Protein AF-A0A7S1D821-F1 (afdb_monomer_lite)

Structure (mmCIF, N/CA/C/O backbone):
data_AF-A0A7S1D821-F1
#
_entry.id   AF-A0A7S1D821-F1
#
loop_
_atom_site.group_PDB
_atom_site.id
_atom_site.type_symbol
_atom_site.label_atom_id
_atom_site.label_alt_id
_atom_site.label_comp_id
_atom_site.label_asym_id
_atom_site.label_entity_id
_atom_site.label_seq_id
_atom_site.pdbx_PDB_ins_code
_atom_site.Cartn_x
_atom_site.Cartn_y
_atom_site.Cartn_z
_atom_site.occupancy
_atom_site.B_iso_or_equiv
_atom_site.auth_seq_id
_atom_site.auth_comp_id
_atom_site.auth_asym_id
_atom_site.auth_atom_id
_atom_site.pdbx_PDB_model_num
ATOM 1 N N . LEU A 1 1 ? -20.275 0.472 6.089 1.00 49.97 1 LEU A N 1
ATOM 2 C CA . LEU A 1 1 ? -20.665 0.908 7.450 1.00 49.97 1 LEU A CA 1
ATOM 3 C C . LEU A 1 1 ? -20.872 -0.234 8.434 1.00 49.97 1 LEU A C 1
ATOM 5 O O . LEU A 1 1 ? -20.473 -0.039 9.571 1.00 49.97 1 LEU A O 1
ATOM 9 N N . GLN A 1 2 ? -21.330 -1.422 8.008 1.00 45.19 2 GLN A N 1
ATOM 10 C CA . GLN A 1 2 ? -21.390 -2.627 8.856 1.00 45.19 2 GLN A CA 1
ATOM 11 C C . GLN A 1 2 ? -20.118 -2.842 9.694 1.00 45.19 2 GLN A C 1
ATOM 13 O O . GLN A 1 2 ? -20.200 -3.181 10.855 1.00 45.19 2 GLN A O 1
ATOM 18 N N . PHE A 1 3 ? -18.931 -2.570 9.142 1.00 47.53 3 PHE A N 1
ATOM 19 C CA . PHE A 1 3 ? -17.666 -2.615 9.883 1.00 47.53 3 PHE A CA 1
ATOM 20 C C . PHE A 1 3 ? -17.577 -1.606 11.040 1.00 47.53 3 PHE A C 1
ATOM 22 O O . PHE A 1 3 ? -17.231 -1.986 12.148 1.00 47.53 3 PHE A O 1
ATOM 29 N N . ILE A 1 4 ? -17.897 -0.328 10.802 1.00 49.56 4 ILE A N 1
ATOM 30 C CA . ILE A 1 4 ? -17.858 0.720 11.838 1.00 49.56 4 ILE A CA 1
ATOM 31 C C . ILE A 1 4 ? -18.947 0.455 12.880 1.00 49.56 4 ILE A C 1
ATOM 33 O O . ILE A 1 4 ? -18.679 0.570 14.069 1.00 49.56 4 ILE A O 1
ATOM 37 N N . GLN A 1 5 ? -20.130 0.043 12.426 1.00 48.12 5 GLN A N 1
ATOM 38 C CA . GLN A 1 5 ? -21.267 -0.295 13.269 1.00 48.12 5 GLN A CA 1
ATOM 39 C C . GLN A 1 5 ? -20.978 -1.531 14.137 1.00 48.12 5 GLN A C 1
ATOM 41 O O . GLN A 1 5 ? -21.104 -1.462 15.352 1.00 48.12 5 GLN A O 1
ATOM 46 N N . ASN A 1 6 ? -20.429 -2.602 13.560 1.00 48.56 6 ASN A N 1
ATOM 47 C CA . ASN A 1 6 ? -19.967 -3.788 14.289 1.00 48.56 6 ASN A CA 1
ATOM 48 C C . ASN A 1 6 ? -18.836 -3.458 15.277 1.00 48.56 6 ASN A C 1
ATOM 50 O O . ASN A 1 6 ? -18.781 -4.042 16.355 1.00 48.56 6 ASN A O 1
ATOM 54 N N . VAL A 1 7 ? -17.941 -2.521 14.938 1.00 47.41 7 VAL A N 1
ATOM 55 C CA . VAL A 1 7 ? -16.890 -2.037 15.849 1.00 47.41 7 VAL A CA 1
ATOM 56 C C . VAL A 1 7 ? -17.486 -1.204 16.989 1.00 47.41 7 VAL A C 1
ATOM 58 O O . VAL A 1 7 ? -17.059 -1.374 18.129 1.00 47.41 7 VAL A O 1
ATOM 61 N N . SER A 1 8 ? -18.484 -0.351 16.729 1.00 47.00 8 SER A N 1
ATOM 62 C CA . SER A 1 8 ? -19.195 0.389 17.782 1.00 47.00 8 SER A CA 1
ATOM 63 C C . SER A 1 8 ? -20.093 -0.502 18.644 1.00 47.00 8 SER A C 1
ATOM 65 O O . SER A 1 8 ? -20.279 -0.208 19.820 1.00 47.00 8 SER A O 1
ATOM 67 N N . GLU A 1 9 ? -20.604 -1.602 18.086 1.00 52.72 9 GLU A N 1
ATOM 68 C CA . GLU A 1 9 ? -21.479 -2.577 18.751 1.00 52.72 9 GLU A CA 1
ATOM 69 C C . GLU A 1 9 ? -20.700 -3.755 19.380 1.00 52.72 9 GLU A C 1
ATOM 71 O O . GLU A 1 9 ? -21.283 -4.599 20.054 1.00 52.72 9 GLU A O 1
ATOM 76 N N . GLY A 1 10 ? -19.372 -3.822 19.206 1.00 42.09 10 GLY A N 1
ATOM 77 C CA . GLY A 1 10 ? -18.508 -4.834 19.833 1.00 42.09 10 GLY A CA 1
ATOM 78 C C . GLY A 1 10 ? -18.571 -6.244 19.221 1.00 42.09 10 GLY A C 1
ATOM 79 O O . GLY A 1 10 ? -18.148 -7.211 19.860 1.00 42.09 10 GLY A O 1
ATOM 80 N N . VAL A 1 11 ? -19.065 -6.392 17.991 1.00 48.38 11 VAL A N 1
ATOM 81 C CA . VAL A 1 11 ? -19.243 -7.686 17.311 1.00 48.38 11 VAL A CA 1
ATOM 82 C C . VAL A 1 11 ? -17.889 -8.248 16.836 1.00 48.38 11 VAL A C 1
ATOM 84 O O . VAL A 1 11 ? -17.207 -7.642 16.013 1.00 48.38 11 VAL A O 1
ATOM 87 N N . ARG A 1 12 ? -17.494 -9.439 17.323 1.00 39.25 12 ARG A N 1
ATOM 88 C CA . ARG A 1 12 ? -16.186 -10.095 17.053 1.00 39.25 12 ARG A CA 1
ATOM 89 C C . ARG A 1 12 ? -16.189 -11.154 15.924 1.00 39.25 12 ARG A C 1
ATOM 91 O O . ARG A 1 12 ? -15.389 -12.085 15.960 1.00 39.25 12 ARG A O 1
ATOM 98 N N . GLY A 1 13 ? -17.086 -11.060 14.941 1.00 39.44 13 GLY A N 1
ATOM 99 C CA . GLY A 1 13 ? -17.140 -11.984 13.789 1.00 39.44 13 GLY A CA 1
ATOM 100 C C . GLY A 1 13 ? -16.316 -11.513 12.581 1.00 39.44 13 GLY A C 1
ATOM 101 O O . GLY A 1 13 ? -15.998 -10.331 12.487 1.00 39.44 13 GLY A O 1
ATOM 102 N N . ASN A 1 14 ? -15.996 -12.412 11.634 1.00 37.44 14 ASN A N 1
ATOM 103 C CA . ASN A 1 14 ? -15.366 -12.061 10.347 1.00 37.44 14 ASN A CA 1
ATOM 104 C C . ASN A 1 14 ? -16.218 -11.008 9.616 1.00 37.44 14 ASN A C 1
ATOM 106 O O . ASN A 1 14 ? -17.283 -11.310 9.079 1.00 37.44 14 ASN A O 1
ATOM 110 N N . MET A 1 15 ? -15.766 -9.755 9.637 1.00 44.84 15 MET A N 1
ATOM 111 C CA . MET A 1 15 ? -16.539 -8.622 9.139 1.00 44.84 15 MET A CA 1
ATOM 112 C C . MET A 1 15 ? -16.509 -8.596 7.609 1.00 44.84 15 MET A C 1
ATOM 114 O O . MET A 1 15 ? -15.479 -8.326 6.997 1.00 44.84 15 MET A O 1
ATOM 118 N N . CYS A 1 16 ? -17.653 -8.856 6.977 1.00 40.38 16 CYS A N 1
ATOM 119 C CA . CYS A 1 16 ? -17.824 -8.691 5.537 1.00 40.38 16 CYS A CA 1
ATOM 120 C C . CYS A 1 16 ? -18.016 -7.191 5.243 1.00 40.38 16 CYS A C 1
ATOM 122 O O . CYS A 1 16 ? -19.091 -6.641 5.455 1.00 40.38 16 CYS A O 1
ATOM 124 N N . VAL A 1 17 ? -16.946 -6.484 4.859 1.00 47.12 17 VAL A N 1
ATOM 125 C CA . VAL A 1 17 ? -16.949 -5.003 4.784 1.00 47.12 17 VAL A CA 1
ATOM 126 C C . VAL A 1 17 ? -17.385 -4.456 3.416 1.00 47.12 17 VAL A C 1
ATOM 128 O O . VAL A 1 17 ? -17.614 -3.259 3.285 1.00 47.12 17 VAL A O 1
ATOM 131 N N . LEU A 1 18 ? -17.501 -5.285 2.375 1.00 47.59 18 LEU A N 1
ATOM 132 C CA . LEU A 1 18 ? -17.520 -4.795 0.989 1.00 47.59 18 LEU A CA 1
ATOM 133 C C . LEU A 1 18 ? -18.575 -5.508 0.130 1.00 47.59 18 LEU A C 1
ATOM 135 O O . LEU A 1 18 ? -18.217 -6.303 -0.736 1.00 47.59 18 LEU A O 1
ATOM 139 N N . THR A 1 19 ? -19.861 -5.227 0.354 1.00 47.66 19 THR A N 1
ATOM 140 C CA . THR A 1 19 ? -20.962 -5.731 -0.497 1.00 47.66 19 THR A CA 1
ATOM 141 C C . THR A 1 19 ? -21.218 -4.887 -1.750 1.00 47.66 19 THR A C 1
ATOM 143 O O . THR A 1 19 ? -21.968 -5.312 -2.617 1.00 47.66 19 THR A O 1
ATOM 146 N N . GLY A 1 20 ? -20.542 -3.746 -1.925 1.00 40.31 20 GLY A N 1
ATOM 147 C CA . GLY A 1 20 ? -20.546 -3.000 -3.192 1.00 40.31 20 GLY A CA 1
ATOM 148 C C . GLY A 1 20 ? -21.783 -2.134 -3.454 1.00 40.31 20 GLY A C 1
ATOM 149 O O . GLY A 1 20 ? -21.785 -1.404 -4.441 1.00 40.31 20 GLY A O 1
ATOM 150 N N . GLU A 1 21 ? -22.783 -2.145 -2.574 1.00 48.28 21 GLU A N 1
ATOM 151 C CA . GLU A 1 21 ? -23.841 -1.133 -2.583 1.00 48.28 21 GLU A CA 1
ATOM 152 C C . GLU A 1 21 ? -23.291 0.184 -2.024 1.00 48.28 21 GLU A C 1
ATOM 154 O O . GLU A 1 21 ? -22.455 0.191 -1.114 1.00 48.28 21 GLU A O 1
ATOM 159 N N . ILE A 1 22 ? -23.685 1.285 -2.667 1.00 50.28 22 ILE A N 1
ATOM 160 C CA . ILE A 1 22 ? -23.179 2.651 -2.495 1.00 50.28 22 ILE A CA 1
ATOM 161 C C . ILE A 1 22 ? -22.881 2.931 -1.021 1.00 50.28 22 ILE A C 1
ATOM 163 O O . ILE A 1 22 ? -23.758 2.848 -0.166 1.00 50.28 22 ILE A O 1
ATOM 167 N N . MET A 1 23 ? -21.624 3.261 -0.709 1.00 53.06 23 MET A N 1
ATOM 168 C CA . MET A 1 23 ? -21.292 3.694 0.639 1.00 53.06 23 MET A CA 1
ATOM 169 C C . MET A 1 23 ? -22.059 4.988 0.922 1.00 53.06 23 MET A C 1
ATOM 171 O O . MET A 1 23 ? -21.705 6.030 0.378 1.00 53.06 23 MET A O 1
ATOM 175 N N . GLU A 1 24 ? -23.029 4.950 1.838 1.00 64.81 24 GLU A N 1
ATOM 176 C CA . GLU A 1 24 ? -23.691 6.120 2.454 1.00 64.81 24 GLU A CA 1
ATOM 177 C C . GLU A 1 24 ? -22.721 6.976 3.298 1.00 64.81 24 GLU A C 1
ATOM 179 O O . GLU A 1 24 ? -23.087 7.650 4.261 1.00 64.81 24 GLU A O 1
ATOM 184 N N . PHE A 1 25 ? -21.435 6.942 2.954 1.00 70.31 25 PHE A N 1
ATOM 185 C CA . PHE A 1 25 ? -20.358 7.645 3.617 1.00 70.31 25 PHE A CA 1
ATOM 186 C C . PHE A 1 25 ? -20.644 9.145 3.689 1.00 70.31 25 PHE A C 1
ATOM 188 O O . PHE A 1 25 ? -20.446 9.750 4.737 1.00 70.31 25 PHE A O 1
ATOM 195 N N . ASP A 1 26 ? -21.179 9.737 2.621 1.00 72.94 26 ASP A N 1
ATOM 196 C CA . ASP A 1 26 ? -21.490 11.168 2.576 1.00 72.94 26 ASP A CA 1
ATOM 197 C C . ASP A 1 26 ? -22.642 11.559 3.512 1.00 72.94 26 ASP A C 1
ATOM 199 O O . ASP A 1 26 ? -22.628 12.651 4.082 1.00 72.94 26 ASP A O 1
ATOM 203 N N . VAL A 1 27 ? -23.625 10.675 3.709 1.00 73.00 27 VAL A N 1
ATOM 204 C CA . VAL A 1 27 ? -24.755 10.919 4.620 1.00 73.00 27 VAL A CA 1
ATOM 205 C C . VAL A 1 27 ? -24.259 10.879 6.063 1.00 73.00 27 VAL A C 1
ATOM 207 O O . VAL A 1 27 ? -24.387 11.861 6.794 1.00 73.00 27 VAL A O 1
ATOM 210 N N . HIS A 1 28 ? -23.564 9.808 6.446 1.00 70.69 28 HIS A N 1
ATOM 211 C CA . HIS A 1 28 ? -23.079 9.656 7.817 1.00 70.69 28 HIS A CA 1
ATOM 212 C C . HIS A 1 28 ? -21.938 10.605 8.180 1.00 70.69 28 HIS A C 1
ATOM 214 O O . HIS A 1 28 ? -21.847 11.052 9.321 1.00 70.69 28 HIS A O 1
ATOM 220 N N . THR A 1 29 ? -21.070 10.979 7.236 1.00 78.25 29 THR A N 1
ATOM 221 C CA . THR A 1 29 ? -20.051 12.002 7.519 1.00 78.25 29 THR A CA 1
ATOM 222 C C . THR A 1 29 ? -20.681 13.360 7.802 1.00 78.25 29 THR A C 1
ATOM 224 O O . THR A 1 29 ? -20.178 14.063 8.681 1.00 78.25 29 THR A O 1
ATOM 227 N N . ARG A 1 30 ? -21.799 13.725 7.152 1.00 80.19 30 ARG A N 1
ATOM 228 C CA . ARG A 1 30 ? -22.562 14.939 7.497 1.00 80.19 30 ARG A CA 1
ATOM 229 C C . ARG A 1 30 ? -23.158 14.839 8.897 1.00 80.19 30 ARG A C 1
ATOM 231 O O . ARG A 1 30 ? -22.961 15.761 9.683 1.00 80.19 30 ARG A O 1
ATOM 238 N N . GLU A 1 31 ? -23.794 13.722 9.237 1.00 78.75 31 GLU A N 1
ATOM 239 C CA . GLU A 1 31 ? -24.364 13.487 10.574 1.00 78.75 31 GLU A CA 1
ATOM 240 C C . GLU A 1 31 ? -23.293 13.515 11.681 1.00 78.75 31 GLU A C 1
ATOM 242 O O . GLU A 1 31 ? -23.465 14.154 12.722 1.00 78.75 31 GLU A O 1
ATOM 247 N N . TRP A 1 32 ? -22.137 12.879 11.466 1.00 81.44 32 TRP A N 1
ATOM 248 C CA . TRP A 1 32 ? -21.016 12.898 12.416 1.00 81.44 32 TRP A CA 1
ATOM 249 C C . TRP A 1 32 ? -20.347 14.266 12.524 1.00 81.44 32 TRP A C 1
ATOM 251 O O . TRP A 1 32 ? -19.874 14.643 13.598 1.00 81.44 32 TRP A O 1
ATOM 261 N N . THR A 1 33 ? -20.336 15.028 11.430 1.00 82.62 33 THR A N 1
ATOM 262 C CA . THR A 1 33 ? -19.885 16.423 11.439 1.00 82.62 33 THR A CA 1
ATOM 263 C C . THR A 1 33 ? -20.842 17.287 12.261 1.00 82.62 33 THR A C 1
ATOM 265 O O . THR A 1 33 ? -20.387 18.045 13.115 1.00 82.62 33 THR A O 1
ATOM 268 N N . GLN A 1 34 ? -22.156 17.127 12.074 1.00 86.38 34 GLN A N 1
ATOM 269 C CA . GLN A 1 34 ? -23.190 17.849 12.825 1.00 86.38 34 GLN A CA 1
ATOM 270 C C . GLN A 1 34 ? -23.183 17.494 14.317 1.00 86.38 34 GLN A C 1
ATOM 272 O O . GLN A 1 34 ? -23.282 18.380 15.161 1.00 86.38 34 GLN A O 1
ATOM 277 N N . SER A 1 35 ? -22.987 16.218 14.657 1.00 83.12 35 SER A N 1
ATOM 278 C CA . SER A 1 35 ? -22.876 15.749 16.048 1.00 83.12 35 SER A CA 1
ATOM 279 C C . SER A 1 35 ? -21.506 16.016 16.687 1.00 83.12 35 SER A C 1
ATOM 281 O O . SER A 1 35 ? -21.283 15.649 17.841 1.00 83.12 35 SER A O 1
ATOM 283 N N . ASN A 1 36 ? -20.574 16.653 15.963 1.00 84.56 36 ASN A N 1
ATOM 284 C CA . ASN A 1 36 ? -19.212 16.956 16.415 1.00 84.56 36 ASN A CA 1
ATOM 285 C C . ASN A 1 36 ? -18.461 15.711 16.943 1.00 84.56 36 ASN A C 1
ATOM 287 O O . ASN A 1 36 ? -17.553 15.818 17.774 1.00 84.56 36 ASN A O 1
ATOM 291 N N . ASN A 1 37 ? -18.800 14.514 16.442 1.00 82.50 37 ASN A N 1
ATOM 292 C CA . ASN A 1 37 ? -18.134 13.269 16.812 1.00 82.50 37 ASN A CA 1
ATOM 293 C C . ASN A 1 37 ? -16.848 13.090 15.997 1.00 82.50 37 ASN A C 1
ATOM 295 O O . ASN A 1 37 ? -16.728 12.261 15.089 1.00 82.50 37 ASN A O 1
ATOM 299 N N . ARG A 1 38 ? -15.844 13.894 16.352 1.00 82.12 38 ARG A N 1
ATOM 300 C CA . ARG A 1 38 ? -14.523 13.896 15.708 1.00 82.12 38 ARG A CA 1
ATOM 301 C C . ARG A 1 38 ? -13.862 12.519 15.771 1.00 82.12 38 ARG A C 1
ATOM 303 O O . ARG A 1 38 ? -13.132 12.176 14.848 1.00 82.12 38 ARG A O 1
ATOM 310 N N . GLY A 1 39 ? -14.175 11.757 16.830 1.00 80.69 39 GLY A N 1
ATOM 311 C CA . GLY A 1 39 ? -13.979 10.315 17.085 1.00 80.69 39 GLY A CA 1
ATOM 312 C C . GLY A 1 39 ? -14.198 9.384 15.902 1.00 80.69 39 GLY A C 1
ATOM 313 O O . GLY A 1 39 ? -13.391 8.535 15.537 1.00 80.69 39 GLY A O 1
ATOM 314 N N . VAL A 1 40 ? -15.367 9.536 15.320 1.00 82.06 40 VAL A N 1
ATOM 315 C CA . VAL A 1 40 ? -15.830 8.633 14.280 1.00 82.06 40 VAL A CA 1
ATOM 316 C C . VAL A 1 40 ? -15.444 9.191 12.919 1.00 82.06 40 VAL A C 1
ATOM 318 O O . VAL A 1 40 ? -15.015 8.445 12.043 1.00 82.06 40 VAL A O 1
ATOM 321 N N . LEU A 1 41 ? -15.477 10.517 12.769 1.00 83.69 41 LEU A N 1
ATOM 322 C CA . LEU A 1 41 ? -15.172 11.185 11.510 1.00 83.69 41 LEU A CA 1
ATOM 323 C C . LEU A 1 41 ? -13.735 10.933 11.026 1.00 83.69 41 LEU A C 1
ATOM 325 O O . LEU A 1 41 ? -13.515 10.636 9.854 1.00 83.69 41 LEU A O 1
ATOM 329 N N . ALA A 1 42 ? -12.737 11.015 11.908 1.00 85.75 42 ALA A N 1
ATOM 330 C CA . ALA A 1 42 ? -11.355 10.788 11.489 1.00 85.75 42 ALA A CA 1
ATOM 331 C C . ALA A 1 42 ? -11.075 9.303 11.197 1.00 85.75 42 ALA A C 1
ATOM 333 O O . ALA A 1 42 ? -10.357 8.999 10.245 1.00 85.75 42 ALA A O 1
ATOM 334 N N . TYR A 1 43 ? -11.699 8.376 11.932 1.00 83.69 43 TYR A N 1
ATOM 335 C CA . TYR A 1 43 ? -11.675 6.954 11.579 1.00 83.69 43 TYR A CA 1
ATOM 336 C C . TYR A 1 43 ? -12.312 6.687 10.212 1.00 83.69 43 TYR A C 1
ATOM 338 O O . TYR A 1 43 ? -11.733 5.981 9.386 1.00 83.69 43 TYR A O 1
ATOM 346 N N . ALA A 1 44 ? -13.459 7.313 9.946 1.00 85.50 44 ALA A N 1
ATOM 347 C CA . ALA A 1 44 ? -14.150 7.237 8.669 1.00 85.50 44 ALA A CA 1
ATOM 348 C C . ALA A 1 44 ? -13.247 7.713 7.520 1.00 85.50 44 ALA A C 1
ATOM 350 O O . ALA A 1 44 ? -13.118 7.005 6.524 1.00 85.50 44 ALA A O 1
ATOM 351 N N . TYR A 1 45 ? -12.536 8.836 7.677 1.00 88.94 45 TYR A N 1
ATOM 352 C CA . TYR A 1 45 ? -11.574 9.299 6.670 1.00 88.94 45 TYR A CA 1
ATOM 353 C C . TYR A 1 45 ? -10.379 8.358 6.482 1.00 88.94 45 TYR A C 1
ATOM 355 O O . TYR 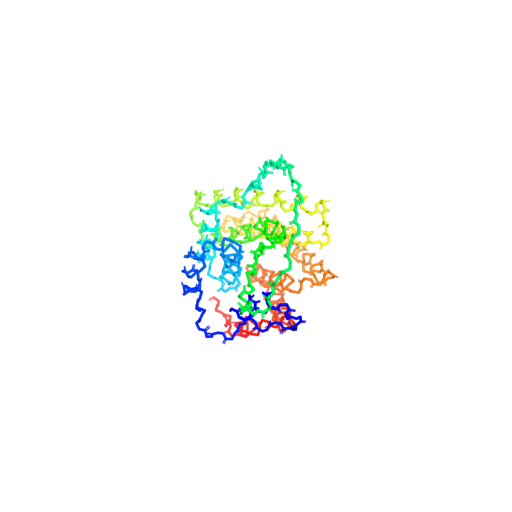A 1 45 ? -9.941 8.169 5.349 1.00 88.94 45 TYR A O 1
ATOM 363 N N . VAL A 1 46 ? -9.858 7.732 7.545 1.00 87.69 46 VAL A N 1
ATOM 364 C CA . VAL A 1 46 ? -8.792 6.719 7.409 1.00 87.69 46 VAL A CA 1
ATOM 365 C C . VAL A 1 46 ? -9.285 5.515 6.611 1.00 87.69 46 VAL A C 1
ATOM 367 O O . VAL A 1 46 ? -8.583 5.046 5.716 1.00 87.69 46 VAL A O 1
ATOM 370 N N . LEU A 1 47 ? -10.493 5.029 6.903 1.00 86.19 47 LEU A N 1
ATOM 371 C CA . LEU A 1 47 ? -11.093 3.923 6.164 1.00 86.19 47 LEU A CA 1
ATOM 372 C C . LEU A 1 47 ? -11.377 4.301 4.713 1.00 86.19 47 LEU A C 1
ATOM 374 O O . LEU A 1 47 ? -11.055 3.520 3.823 1.00 86.19 47 LEU A O 1
ATOM 378 N N . ALA A 1 48 ? -11.908 5.498 4.459 1.00 88.06 48 ALA A N 1
ATOM 379 C CA . ALA A 1 48 ? -12.113 6.004 3.107 1.00 88.06 48 ALA A CA 1
ATOM 380 C C . ALA A 1 48 ? -10.790 6.078 2.336 1.00 88.06 48 ALA A C 1
ATOM 382 O O . ALA A 1 48 ? -10.721 5.595 1.210 1.00 88.06 48 ALA A O 1
ATOM 383 N N . ALA A 1 49 ? -9.722 6.586 2.959 1.00 87.88 49 ALA A N 1
ATOM 384 C CA . ALA A 1 49 ? -8.400 6.639 2.345 1.00 87.88 49 ALA A CA 1
ATOM 385 C C . ALA A 1 49 ? -7.841 5.241 2.039 1.00 87.88 49 ALA A C 1
ATOM 387 O O . ALA A 1 49 ? -7.334 5.003 0.943 1.00 87.88 49 ALA A O 1
ATOM 388 N N . LEU A 1 50 ? -7.961 4.300 2.981 1.00 88.38 50 LEU A N 1
ATOM 389 C CA . LEU A 1 50 ? -7.511 2.921 2.800 1.00 88.38 50 LEU A CA 1
ATOM 390 C C . LEU A 1 50 ? -8.299 2.209 1.694 1.00 88.38 50 LEU A C 1
ATOM 392 O O . LEU A 1 50 ? -7.704 1.539 0.853 1.00 88.38 50 LEU A O 1
ATOM 396 N N . LEU A 1 51 ? -9.623 2.365 1.674 1.00 85.69 51 LEU A N 1
ATOM 397 C CA . LEU A 1 51 ? -10.484 1.777 0.653 1.00 85.69 51 LEU A CA 1
ATOM 398 C C . LEU A 1 51 ? -10.202 2.386 -0.717 1.00 85.69 51 LEU A C 1
ATOM 400 O O . LEU A 1 51 ? -9.973 1.644 -1.666 1.00 85.69 51 LEU A O 1
ATOM 404 N N . ALA A 1 52 ? -10.138 3.710 -0.825 1.00 86.50 52 ALA A N 1
ATOM 405 C CA . ALA A 1 52 ? -9.795 4.386 -2.069 1.00 86.50 52 ALA A CA 1
ATOM 406 C C . ALA A 1 52 ? -8.429 3.914 -2.598 1.00 86.50 52 ALA A C 1
ATOM 408 O O . ALA A 1 52 ? -8.328 3.494 -3.751 1.00 86.50 52 ALA A O 1
ATOM 409 N N . TYR A 1 53 ? -7.417 3.825 -1.725 1.00 88.50 53 TYR A N 1
ATOM 410 C CA . TYR A 1 53 ? -6.114 3.251 -2.067 1.00 88.50 53 TYR A CA 1
ATOM 411 C C . TYR A 1 53 ? -6.235 1.806 -2.573 1.00 88.50 53 TYR A C 1
ATOM 413 O O . TYR A 1 53 ? -5.755 1.485 -3.658 1.00 88.50 53 TYR A O 1
ATOM 421 N N . MET A 1 54 ? -6.937 0.936 -1.840 1.00 84.00 54 MET A N 1
ATOM 422 C CA . MET A 1 54 ? -7.159 -0.453 -2.249 1.00 84.00 54 MET A CA 1
ATOM 423 C C . MET A 1 54 ? -7.911 -0.572 -3.578 1.00 84.00 54 MET A C 1
ATOM 425 O O . MET A 1 54 ? -7.746 -1.564 -4.285 1.00 84.00 54 MET A O 1
ATOM 429 N N . TYR A 1 55 ? -8.750 0.394 -3.940 1.00 86.00 55 TYR A N 1
ATOM 430 C CA . TYR A 1 55 ? -9.479 0.402 -5.206 1.00 86.00 55 TYR A CA 1
ATOM 431 C C . TYR A 1 55 ? -8.774 1.211 -6.307 1.00 86.00 55 TYR A C 1
ATOM 433 O O . TYR A 1 55 ? -9.342 1.377 -7.392 1.00 86.00 55 TYR A O 1
ATOM 441 N N . ASN A 1 56 ? -7.507 1.575 -6.096 1.00 86.88 56 ASN A N 1
ATOM 442 C CA . ASN A 1 56 ? -6.666 2.338 -7.018 1.00 86.88 56 ASN A CA 1
ATOM 443 C C . ASN A 1 56 ? -7.212 3.741 -7.346 1.00 86.88 56 ASN A C 1
ATOM 445 O O . ASN A 1 56 ? -6.909 4.282 -8.407 1.00 86.88 56 ASN A O 1
ATOM 449 N N . ASP A 1 57 ? -8.021 4.323 -6.457 1.00 88.44 57 ASP A N 1
ATOM 450 C CA . ASP A 1 57 ? -8.452 5.721 -6.523 1.00 88.44 57 ASP A CA 1
ATOM 451 C C . ASP A 1 57 ? -7.570 6.567 -5.594 1.00 88.44 57 ASP A C 1
ATOM 453 O O . ASP A 1 57 ? -7.904 6.888 -4.451 1.00 88.44 57 ASP A O 1
ATOM 457 N N . TYR A 1 58 ? -6.360 6.861 -6.065 1.00 89.06 58 TYR A N 1
ATOM 458 C CA . TYR A 1 58 ? -5.343 7.518 -5.243 1.00 89.06 58 TYR A CA 1
ATOM 459 C C . TYR A 1 58 ? -5.635 8.996 -4.992 1.00 89.06 58 TYR A C 1
ATOM 461 O O . TYR A 1 58 ? -5.172 9.537 -3.987 1.00 89.06 58 TYR A O 1
ATOM 469 N N . GLN A 1 59 ? -6.411 9.638 -5.868 1.00 84.75 59 GLN A N 1
ATOM 470 C CA . GLN A 1 59 ? -6.827 11.023 -5.678 1.00 84.75 59 GLN A CA 1
ATOM 471 C C . GLN A 1 59 ? -7.847 11.109 -4.542 1.00 84.75 59 GLN A C 1
ATOM 473 O O . GLN A 1 59 ? -7.623 11.855 -3.589 1.00 84.75 59 GLN A O 1
ATOM 478 N N . LEU A 1 60 ? -8.879 10.256 -4.561 1.00 86.44 60 LEU A N 1
ATOM 479 C CA . LEU A 1 60 ? -9.834 10.161 -3.458 1.00 86.44 60 LEU A CA 1
ATOM 480 C C . LEU A 1 60 ? -9.141 9.782 -2.141 1.00 86.44 60 LEU A C 1
ATOM 482 O O . LEU A 1 60 ? -9.452 10.341 -1.087 1.00 86.44 60 LEU A O 1
ATOM 486 N N . ALA A 1 61 ? -8.153 8.882 -2.194 1.00 87.81 61 ALA A N 1
ATOM 487 C CA . ALA A 1 61 ? -7.370 8.509 -1.019 1.00 87.81 61 ALA A CA 1
ATOM 488 C C . ALA A 1 61 ? -6.597 9.702 -0.431 1.00 87.81 61 ALA A C 1
ATOM 490 O O . ALA A 1 61 ? -6.593 9.921 0.785 1.00 87.81 61 ALA A O 1
ATOM 491 N N . GLN A 1 62 ? -5.966 10.498 -1.296 1.00 88.94 62 GLN A N 1
ATOM 492 C CA . GLN A 1 62 ? -5.242 11.704 -0.908 1.00 88.94 62 GLN A CA 1
ATOM 493 C C . GLN A 1 62 ? -6.182 12.781 -0.357 1.00 88.94 62 GLN A C 1
ATOM 495 O O . GLN A 1 62 ? -5.844 13.439 0.630 1.00 88.94 62 GLN A O 1
ATOM 500 N N . ASP A 1 63 ? -7.360 12.947 -0.951 1.00 89.62 63 ASP A N 1
ATOM 501 C CA . ASP A 1 63 ? -8.356 13.918 -0.510 1.00 89.62 63 ASP A CA 1
ATOM 502 C C . ASP A 1 63 ? -8.924 13.553 0.863 1.00 89.62 63 ASP A C 1
ATOM 504 O O . ASP A 1 63 ? -8.972 14.413 1.746 1.00 89.62 63 ASP A O 1
ATOM 508 N N . ALA A 1 64 ? -9.219 12.274 1.110 1.00 88.75 64 ALA A N 1
ATOM 509 C CA . ALA A 1 64 ? -9.606 11.786 2.433 1.00 88.75 64 ALA A CA 1
ATOM 510 C C . ALA A 1 64 ? -8.518 12.059 3.494 1.00 88.75 64 ALA A C 1
ATOM 512 O O . ALA A 1 64 ? -8.817 12.553 4.586 1.00 88.75 64 ALA A O 1
ATOM 513 N N . LEU A 1 65 ? -7.236 11.840 3.168 1.00 89.69 65 LEU A N 1
ATOM 514 C CA . LEU A 1 65 ? -6.122 12.197 4.058 1.00 89.69 65 LEU A CA 1
ATOM 515 C C . LEU A 1 65 ? -5.987 13.710 4.280 1.00 89.69 65 LEU A C 1
ATOM 517 O O . LEU A 1 65 ? -5.628 14.152 5.374 1.00 89.69 65 LEU A O 1
ATOM 521 N N . ASN A 1 66 ? -6.267 14.525 3.265 1.00 91.69 66 ASN A N 1
ATOM 522 C CA . ASN A 1 66 ? -6.247 15.978 3.397 1.00 91.69 66 ASN A CA 1
ATOM 523 C C . ASN A 1 66 ? -7.381 16.465 4.313 1.00 91.69 66 ASN A C 1
ATOM 525 O O . ASN A 1 66 ? -7.146 17.338 5.150 1.00 91.69 66 ASN A O 1
ATOM 529 N N . GLN A 1 67 ? -8.581 15.879 4.215 1.00 90.25 67 GLN A N 1
ATOM 530 C CA . GLN A 1 67 ? -9.699 16.181 5.120 1.00 90.25 67 GLN A CA 1
ATOM 531 C C . GLN A 1 67 ? -9.384 15.803 6.568 1.00 90.25 67 GLN A C 1
ATOM 533 O O . GLN A 1 67 ? -9.674 16.564 7.494 1.00 90.25 67 GLN A O 1
ATOM 538 N N . LEU A 1 68 ? -8.706 14.674 6.769 1.00 89.25 68 LEU A N 1
ATOM 539 C CA . LEU A 1 68 ? -8.219 14.268 8.081 1.00 89.25 68 LEU A CA 1
ATOM 540 C C . LEU A 1 68 ? -7.253 15.304 8.690 1.00 89.25 68 LEU A C 1
ATOM 542 O O . LEU A 1 68 ? -7.369 15.645 9.866 1.00 89.25 68 LEU A O 1
ATOM 546 N N . LYS A 1 69 ? -6.328 15.854 7.891 1.00 88.44 69 LYS A N 1
ATOM 547 C CA . LYS A 1 69 ? -5.355 16.874 8.337 1.00 88.44 69 LYS A CA 1
ATOM 548 C C . LYS A 1 69 ? -5.981 18.232 8.634 1.00 88.44 69 LYS A C 1
ATOM 550 O O . LYS A 1 69 ? -5.522 18.914 9.547 1.00 88.44 69 LYS A O 1
ATOM 555 N N . LYS A 1 70 ? -7.013 18.623 7.878 1.00 88.69 70 LYS A N 1
ATOM 556 C CA . LYS A 1 70 ? -7.761 19.878 8.083 1.00 88.69 70 LYS A CA 1
ATOM 557 C C . LYS A 1 70 ? -8.510 19.918 9.414 1.00 88.69 70 LYS A C 1
ATOM 559 O O . LYS A 1 70 ? -8.861 21.001 9.868 1.00 88.69 70 LYS A O 1
ATOM 564 N N . ASN A 1 71 ? -8.690 18.770 10.065 1.00 80.75 71 ASN A N 1
ATOM 565 C CA . ASN A 1 71 ? -9.335 18.649 11.368 1.00 80.75 71 ASN A CA 1
ATOM 566 C C . ASN A 1 71 ? -8.316 18.277 12.472 1.00 80.75 71 ASN A C 1
ATOM 568 O O . ASN A 1 71 ? -8.452 17.232 13.112 1.00 80.75 71 ASN A O 1
ATOM 572 N N . PRO A 1 72 ? -7.286 19.113 12.742 1.00 61.03 72 PRO A N 1
ATOM 573 C CA . PRO A 1 72 ? -6.106 18.744 13.529 1.00 61.03 72 PRO A CA 1
ATOM 574 C C . PRO A 1 72 ? -6.356 18.582 15.030 1.00 61.03 72 PRO A C 1
ATOM 576 O O . PRO A 1 72 ? -5.419 18.282 15.760 1.00 61.03 72 PRO A O 1
ATOM 579 N N . THR A 1 73 ? -7.589 18.714 15.527 1.00 59.25 73 THR A N 1
ATOM 580 C CA . THR A 1 73 ? -7.895 18.612 16.973 1.00 59.25 73 THR A CA 1
ATOM 581 C C . THR A 1 73 ? -7.619 17.232 17.602 1.00 59.25 73 THR A C 1
ATOM 583 O O . THR A 1 73 ? -7.847 17.030 18.786 1.00 59.25 73 THR A O 1
ATOM 586 N N . LEU A 1 74 ? -7.044 16.308 16.828 1.00 53.91 74 LEU A N 1
ATOM 587 C CA . LEU A 1 74 ? -6.410 15.053 17.241 1.00 53.91 74 LEU A CA 1
ATOM 588 C C . LEU A 1 74 ? -4.967 15.218 17.769 1.00 53.91 74 LEU A C 1
ATOM 590 O O . LEU A 1 74 ? -4.366 14.241 18.222 1.00 53.91 74 LEU A O 1
ATOM 594 N N . SER A 1 75 ? -4.352 16.402 17.652 1.00 45.59 75 SER A N 1
ATOM 595 C CA . SER A 1 75 ? -2.919 16.579 17.932 1.00 45.59 75 SER A CA 1
ATOM 596 C C . SER A 1 75 ? -2.572 16.854 19.391 1.00 45.59 75 SER A C 1
ATOM 598 O O . SER A 1 75 ? -1.413 16.652 19.752 1.00 45.59 75 SER A O 1
ATOM 600 N N . SER A 1 76 ? -3.532 17.241 20.231 1.00 48.22 76 SER A N 1
ATOM 601 C CA . SER A 1 76 ? -3.249 17.616 21.617 1.00 48.22 76 SER A CA 1
ATOM 602 C C . SER A 1 76 ? -4.327 17.060 22.543 1.00 48.22 76 SER A C 1
ATOM 604 O O . SER A 1 76 ? -5.486 17.448 22.390 1.00 48.22 76 SER A O 1
ATOM 606 N N . PRO A 1 77 ? -3.999 16.172 23.502 1.00 51.06 77 PRO A N 1
ATOM 607 C CA . PRO A 1 77 ? -4.899 15.951 24.621 1.00 51.06 77 PRO A CA 1
ATOM 608 C C . PRO A 1 77 ? -5.076 17.312 25.290 1.00 51.06 77 PRO A C 1
ATOM 610 O O . PRO A 1 77 ? -4.100 17.908 25.742 1.00 51.06 77 PRO A O 1
ATOM 613 N N . SER A 1 78 ? -6.297 17.845 25.283 1.00 50.06 78 SER A N 1
ATOM 614 C CA . SER A 1 78 ? -6.639 18.986 26.121 1.00 50.06 78 SER A CA 1
ATOM 615 C C . SER A 1 78 ? -6.276 18.580 27.542 1.00 50.06 78 SER A C 1
ATOM 617 O O . SER A 1 78 ? -6.924 17.698 28.108 1.00 50.06 78 SER A O 1
ATOM 619 N N . SER A 1 79 ? -5.195 19.146 28.073 1.00 51.97 79 SER A N 1
ATOM 620 C CA . SER A 1 79 ? -4.815 19.035 29.471 1.00 51.97 79 SER A CA 1
ATOM 621 C C . SER A 1 79 ? -5.969 19.621 30.270 1.00 51.97 79 SER A C 1
ATOM 623 O O . SER A 1 79 ? -6.054 20.8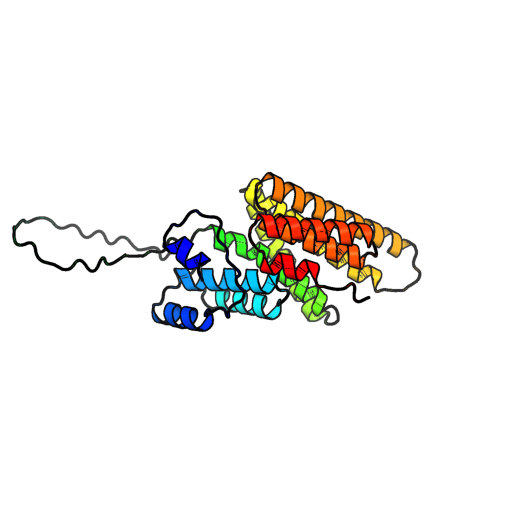32 30.457 1.00 51.97 79 SER A O 1
ATOM 625 N N . SER A 1 80 ? -6.923 18.770 30.641 1.00 51.31 80 SER A N 1
ATOM 626 C CA . SER A 1 80 ? -8.002 19.125 31.540 1.00 51.31 80 SER A CA 1
ATOM 627 C C . SER A 1 80 ? -7.346 19.442 32.872 1.00 51.31 80 SER A C 1
ATOM 629 O O . SER A 1 80 ? -6.964 18.535 33.610 1.00 51.31 80 SER A O 1
ATOM 631 N N . SER A 1 81 ? -7.152 20.733 33.126 1.00 47.97 81 SER A N 1
ATOM 632 C CA . SER A 1 81 ? -6.829 21.280 34.431 1.00 47.97 81 SER A CA 1
ATOM 633 C C . SER A 1 81 ? -7.877 20.763 35.406 1.00 47.97 81 SER A C 1
ATOM 635 O O . SER A 1 81 ? -9.040 21.163 35.356 1.00 47.97 81 SER A O 1
ATOM 637 N N . SER A 1 82 ? -7.476 19.813 36.240 1.00 48.84 82 SER A N 1
ATOM 638 C CA . SER A 1 82 ? -8.258 19.305 37.353 1.00 48.84 82 SER A CA 1
ATOM 639 C C . SER A 1 82 ? -8.447 20.432 38.366 1.00 48.84 82 SER A C 1
ATOM 641 O O . SER A 1 82 ? -7.613 20.628 39.247 1.00 48.84 82 SER A O 1
ATOM 643 N N . SER A 1 83 ? -9.523 21.204 38.222 1.00 50.19 83 SER A N 1
ATOM 644 C CA . SER A 1 83 ? -10.020 22.076 39.279 1.00 50.19 83 SER A CA 1
ATOM 645 C C . SER A 1 83 ? -10.630 21.189 40.362 1.00 50.19 83 SER A C 1
ATOM 647 O O . SER A 1 83 ? -11.740 20.675 40.223 1.00 50.19 83 SER A O 1
ATOM 649 N N . SER A 1 84 ? -9.856 20.960 41.416 1.00 52.81 84 SER A N 1
ATOM 650 C CA . SER A 1 84 ? -10.285 20.334 42.658 1.00 52.81 84 SER A CA 1
ATOM 651 C C . SER A 1 84 ? -11.297 21.239 43.363 1.00 52.81 84 SER A C 1
ATOM 653 O O . SER A 1 84 ? -10.910 22.218 43.997 1.00 52.81 84 SER A O 1
ATOM 655 N N . SER A 1 85 ? -12.585 20.919 43.263 1.00 50.59 85 SER A N 1
ATOM 656 C CA . SER A 1 85 ? -13.615 21.475 44.142 1.00 50.59 85 SER A CA 1
ATOM 657 C C . SER A 1 85 ? -14.038 20.412 45.148 1.00 50.59 85 SER A C 1
ATOM 659 O O . SER A 1 85 ? -14.735 19.453 44.819 1.00 50.59 85 SER A O 1
ATOM 661 N N . SER A 1 86 ? -13.571 20.594 46.377 1.00 62.50 86 SER A N 1
ATOM 662 C CA . SER A 1 86 ? -14.051 19.945 47.588 1.00 62.50 86 SER A CA 1
ATOM 663 C C . SER A 1 86 ? -15.368 20.586 48.030 1.00 62.50 86 SER A C 1
ATOM 665 O O . SER A 1 86 ? -15.447 21.803 48.179 1.00 62.50 86 SER A O 1
ATOM 667 N N . SER A 1 87 ? -16.408 19.788 48.266 1.00 51.28 87 SER A N 1
ATOM 668 C CA . SER A 1 87 ? -17.418 20.050 49.308 1.00 51.28 87 SER A CA 1
ATOM 669 C C . SER A 1 87 ? -18.395 18.884 49.457 1.00 51.28 87 SER A C 1
ATOM 671 O O . SER A 1 87 ? -18.590 18.060 48.570 1.00 51.28 87 SER A O 1
ATOM 673 N N . SER A 1 88 ? -18.923 18.810 50.668 1.00 54.00 88 SER A N 1
ATOM 674 C CA . SER A 1 88 ? -19.429 17.669 51.416 1.00 54.00 88 SER A CA 1
ATOM 675 C C . SER A 1 88 ? -20.960 17.541 51.431 1.00 54.00 88 SER A C 1
ATOM 677 O O . SER A 1 88 ? -21.664 18.541 51.475 1.00 54.00 88 SER A O 1
ATOM 679 N N . SER A 1 89 ? -21.420 16.284 51.496 1.00 60.22 89 SER A N 1
ATOM 680 C CA . SER A 1 89 ? -22.595 15.735 52.213 1.00 60.22 89 SER A CA 1
ATOM 681 C C . SER A 1 89 ? -23.922 16.514 52.279 1.00 60.22 89 SER A C 1
ATOM 683 O O . SER A 1 89 ? -24.025 17.521 52.972 1.00 60.22 89 SER A O 1
ATOM 685 N N . SER A 1 90 ? -25.010 15.894 51.806 1.00 52.00 90 SER A N 1
ATOM 686 C CA . SER A 1 90 ? -26.074 15.352 52.682 1.00 52.00 90 SER A CA 1
ATOM 687 C C . SER A 1 90 ? -27.194 14.660 51.887 1.00 52.00 90 SER A C 1
ATOM 689 O O . SER A 1 90 ? -27.451 14.932 50.720 1.00 52.00 90 SER A O 1
ATOM 691 N N . SER A 1 91 ? -27.784 13.683 52.562 1.00 57.22 91 SER A N 1
ATOM 692 C CA . SER A 1 91 ? -28.772 12.682 52.168 1.00 57.22 91 SER A CA 1
ATOM 693 C C . SER A 1 91 ? -30.195 13.215 51.985 1.00 57.22 91 SER A C 1
ATOM 695 O O . SER A 1 91 ? -30.643 14.015 52.800 1.00 57.22 91 SER A O 1
ATOM 697 N N . SER A 1 92 ? -30.946 12.656 51.027 1.00 45.62 92 SER A N 1
ATOM 698 C CA . SER A 1 92 ? -32.385 12.363 51.166 1.00 45.62 92 SER A CA 1
ATOM 699 C C . SER A 1 92 ? -32.892 11.436 50.057 1.00 45.62 92 SER A C 1
ATOM 701 O O . SER A 1 92 ? -32.566 11.577 48.882 1.00 45.62 92 SER A O 1
ATOM 703 N N . THR A 1 93 ? -33.685 10.464 50.492 1.00 61.19 93 THR A N 1
ATOM 704 C CA . THR A 1 93 ? -34.447 9.455 49.751 1.00 61.19 93 THR A CA 1
ATOM 705 C C . THR A 1 93 ? -35.634 10.060 48.999 1.00 61.19 93 THR A C 1
ATOM 707 O O . THR A 1 93 ? -36.412 10.760 49.641 1.00 61.19 93 THR A O 1
ATOM 710 N N . ALA A 1 94 ? -35.838 9.713 47.719 1.00 46.38 94 ALA A N 1
ATOM 711 C CA . ALA A 1 94 ? -37.170 9.496 47.123 1.00 46.38 94 ALA A CA 1
ATOM 712 C C . ALA A 1 94 ? -37.130 9.083 45.632 1.00 46.38 94 ALA A C 1
ATOM 714 O O . ALA A 1 94 ? -36.485 9.720 44.807 1.00 46.38 94 ALA A O 1
ATOM 715 N N . SER A 1 95 ? -37.951 8.070 45.340 1.00 44.31 95 SER A N 1
ATOM 716 C CA . SER A 1 95 ? -38.791 7.887 44.145 1.00 44.31 95 SER A CA 1
ATOM 717 C C . SER A 1 95 ? -38.166 7.495 42.800 1.00 44.31 95 SER A C 1
ATOM 719 O O . SER A 1 95 ? -37.626 8.288 42.034 1.00 44.31 95 SER A O 1
ATOM 721 N N . ILE A 1 96 ? -38.391 6.215 42.499 1.00 51.62 96 ILE A N 1
ATOM 722 C CA . ILE A 1 96 ? -38.179 5.503 41.241 1.00 51.62 96 ILE A CA 1
ATOM 723 C C . ILE A 1 96 ? -39.331 5.836 40.286 1.00 51.62 96 ILE A C 1
ATOM 725 O O . ILE A 1 96 ? -40.437 5.365 40.510 1.00 51.62 96 ILE A O 1
ATOM 729 N N . THR A 1 97 ? -39.054 6.601 39.229 1.00 57.53 97 THR A N 1
ATOM 730 C CA . THR A 1 97 ? -39.617 6.448 37.870 1.00 57.53 97 THR A CA 1
ATOM 731 C C . THR A 1 97 ? -38.902 7.436 36.947 1.00 57.53 97 THR A C 1
ATOM 733 O O . THR A 1 97 ? -39.247 8.615 36.902 1.00 57.53 97 THR A O 1
ATOM 736 N N . SER A 1 98 ? -37.894 6.978 36.207 1.00 44.50 98 SER A N 1
ATOM 737 C CA . SER A 1 98 ? -37.264 7.775 35.153 1.00 44.50 98 SER A CA 1
ATOM 738 C C . SER A 1 98 ? -36.779 6.866 34.028 1.00 44.50 98 SER A C 1
ATOM 740 O O . SER A 1 98 ? -35.926 5.998 34.200 1.00 44.50 98 SER A O 1
ATOM 742 N N . SER A 1 99 ? -37.377 7.066 32.856 1.00 49.84 99 SER A N 1
ATOM 743 C CA . SER A 1 99 ? -36.938 6.552 31.563 1.00 49.84 99 SER A CA 1
ATOM 744 C C . SER A 1 99 ? -35.476 6.936 31.345 1.00 49.84 99 SER A C 1
ATOM 746 O O . SER A 1 99 ? -35.153 8.086 31.043 1.00 49.84 99 SER A O 1
ATOM 748 N N . SER A 1 100 ? -34.600 5.958 31.567 1.00 42.78 100 SER A N 1
ATOM 749 C CA . SER A 1 100 ? -33.152 6.091 31.481 1.00 42.78 100 SER A CA 1
ATOM 750 C C . SER A 1 100 ? -32.754 6.261 30.014 1.00 42.78 100 SER A C 1
ATOM 752 O O . SER A 1 100 ? -32.480 5.297 29.302 1.00 42.78 100 SER A O 1
ATOM 754 N N . SER A 1 101 ? -32.753 7.507 29.535 1.00 49.50 101 SER A N 1
ATOM 755 C CA . SER A 1 101 ? -31.931 7.878 28.389 1.00 49.50 101 SER A CA 1
ATOM 756 C C . SER A 1 101 ? -30.488 7.732 28.853 1.00 49.50 101 SER A C 1
ATOM 758 O O . SER A 1 101 ? -29.921 8.610 29.501 1.00 49.50 101 SER A O 1
ATOM 760 N N . ALA A 1 102 ? -29.923 6.548 28.619 1.00 42.66 102 ALA A N 1
ATOM 761 C CA . ALA A 1 102 ? -28.526 6.276 28.886 1.00 42.66 102 ALA A CA 1
ATOM 762 C C . ALA A 1 102 ? -27.709 7.287 28.077 1.00 42.66 102 ALA A C 1
ATOM 764 O O . ALA A 1 102 ? -27.482 7.109 26.881 1.00 42.66 102 ALA A O 1
ATOM 765 N N . SER A 1 103 ? -27.307 8.381 28.729 1.00 46.38 103 SER A N 1
ATOM 766 C CA . SER A 1 103 ? -26.266 9.272 28.246 1.00 46.38 103 SER A CA 1
ATOM 767 C C . SER A 1 103 ? -24.995 8.442 28.204 1.00 46.38 103 SER A C 1
ATOM 769 O O . SER A 1 103 ? -24.206 8.424 29.148 1.00 46.38 103 SER A O 1
ATOM 771 N N . TYR A 1 104 ? -24.825 7.700 27.110 1.00 47.97 104 TYR A N 1
ATOM 772 C CA . TYR A 1 104 ? -23.544 7.173 26.698 1.00 47.97 104 TYR A CA 1
ATOM 773 C C . TYR A 1 104 ? -22.645 8.395 26.559 1.00 47.97 104 TYR A C 1
ATOM 775 O O . TYR A 1 104 ? -22.645 9.084 25.542 1.00 47.97 104 TYR A O 1
ATOM 783 N N . SER A 1 105 ? -21.891 8.692 27.618 1.00 46.03 105 SER A N 1
ATOM 784 C CA . SER A 1 105 ? -20.724 9.559 27.554 1.00 46.03 105 SER A CA 1
ATOM 785 C C . SER A 1 105 ? -19.696 8.809 26.718 1.00 46.03 105 SER A C 1
ATOM 787 O O . SER A 1 105 ? -18.760 8.185 27.216 1.00 46.03 105 SER A O 1
ATOM 789 N N . SER A 1 106 ? -19.946 8.776 25.411 1.00 50.41 106 SER A N 1
ATOM 790 C CA . SER A 1 106 ? -19.130 8.129 24.408 1.00 50.41 106 SER A CA 1
ATOM 791 C C . SER A 1 106 ? -17.906 9.008 24.195 1.00 50.41 106 SER A C 1
ATOM 793 O O . SER A 1 106 ? -17.731 9.639 23.152 1.00 50.41 106 SER A O 1
ATOM 795 N N . ARG A 1 107 ? -17.019 9.060 25.194 1.00 50.84 107 ARG A N 1
ATOM 796 C CA . ARG A 1 107 ? -15.609 9.330 24.929 1.00 50.84 107 ARG A CA 1
ATOM 797 C C . ARG A 1 107 ? -15.100 8.118 24.168 1.00 50.84 107 ARG A C 1
ATOM 799 O O . ARG A 1 107 ? -14.518 7.208 24.747 1.00 50.84 107 ARG A O 1
ATOM 806 N N . VAL A 1 108 ? -15.416 8.084 22.875 1.00 53.41 108 VAL A N 1
ATOM 807 C CA . VAL A 1 108 ? -14.905 7.100 21.930 1.00 53.41 108 VAL A CA 1
ATOM 808 C C . VAL A 1 108 ? -13.392 7.221 22.012 1.00 53.41 108 VAL A C 1
ATOM 810 O O . VAL A 1 108 ? -12.805 8.208 21.565 1.00 53.41 108 VAL A O 1
ATOM 813 N N . PHE A 1 109 ? -12.782 6.267 22.712 1.00 54.94 109 PHE A N 1
ATOM 814 C CA . PHE A 1 109 ? -11.350 6.214 22.912 1.00 54.94 109 PHE A CA 1
ATOM 815 C C . PHE A 1 109 ? -10.733 5.991 21.543 1.00 54.94 109 PHE A C 1
ATOM 817 O O . PHE A 1 109 ? -10.825 4.908 20.969 1.00 54.94 109 PHE A O 1
ATOM 824 N N . TYR A 1 110 ? -10.151 7.051 20.998 1.00 57.47 110 TYR A N 1
ATOM 825 C CA . TYR A 1 110 ? -9.396 6.964 19.768 1.00 57.47 110 TYR A CA 1
ATOM 826 C C . TYR A 1 110 ? -8.224 6.018 19.993 1.00 57.47 110 TYR A C 1
ATOM 828 O O . TYR A 1 110 ? -7.348 6.347 20.797 1.00 57.47 110 TYR A O 1
ATOM 836 N N . PRO A 1 111 ? -8.147 4.874 19.294 1.00 61.56 111 PRO A N 1
ATOM 837 C CA . PRO A 1 111 ? -7.013 3.997 19.469 1.00 61.56 111 PRO A CA 1
ATOM 838 C C . PRO A 1 111 ? -5.773 4.736 18.939 1.00 61.56 111 PRO A C 1
ATOM 840 O O . PRO A 1 111 ? -5.763 5.127 17.764 1.00 61.56 111 PRO A O 1
ATOM 843 N N . PRO A 1 112 ? -4.700 4.896 19.738 1.00 69.56 112 PRO A N 1
ATOM 844 C CA . PRO A 1 112 ? -3.403 5.420 19.286 1.00 69.56 112 PRO A CA 1
ATOM 845 C C . PRO A 1 112 ? -2.877 4.752 18.000 1.00 69.56 112 PRO A C 1
ATOM 847 O O . PRO A 1 112 ? -2.054 5.317 17.281 1.00 69.56 112 PRO A O 1
ATOM 850 N N . LEU A 1 113 ? -3.406 3.566 17.684 1.00 71.44 113 LEU A N 1
ATOM 851 C CA . LEU A 1 113 ? -3.196 2.805 16.457 1.00 71.44 113 LEU A CA 1
ATOM 852 C C . LEU A 1 113 ? -3.410 3.629 15.177 1.00 71.44 113 LEU A C 1
ATOM 854 O O . LEU A 1 113 ? -2.586 3.533 14.272 1.00 71.44 113 LEU A O 1
ATOM 858 N N . LEU A 1 114 ? -4.444 4.477 15.090 1.00 78.25 114 LEU A N 1
ATOM 859 C CA . LEU A 1 114 ? -4.724 5.218 13.847 1.00 78.25 114 LEU A CA 1
ATOM 860 C C . LEU A 1 114 ? -3.646 6.252 13.539 1.00 78.25 114 LEU A C 1
ATOM 862 O O . LEU A 1 114 ? -3.150 6.318 12.416 1.00 78.25 114 LEU A O 1
ATOM 866 N N . LYS A 1 115 ? -3.226 7.018 14.550 1.00 83.38 115 LYS A N 1
ATOM 867 C CA . LYS A 1 115 ? -2.175 8.033 14.400 1.00 83.38 115 LYS A CA 1
ATOM 868 C C . LYS A 1 115 ? -0.857 7.415 13.930 1.00 83.38 115 LYS A C 1
ATOM 870 O O . LYS A 1 115 ? -0.140 8.028 13.142 1.00 83.38 115 LYS A O 1
ATOM 875 N N . ASN A 1 116 ? -0.565 6.201 14.389 1.00 88.75 116 ASN A N 1
ATOM 876 C CA . ASN A 1 116 ? 0.651 5.480 14.030 1.00 88.75 116 ASN A CA 1
ATOM 877 C C . ASN A 1 116 ? 0.553 4.779 12.663 1.00 88.75 116 ASN A C 1
ATOM 879 O O . ASN A 1 116 ? 1.578 4.539 12.032 1.00 88.75 116 ASN A O 1
ATOM 883 N N . PHE A 1 117 ? -0.658 4.495 12.174 1.00 89.88 117 PHE A N 1
ATOM 884 C CA . PHE A 1 117 ? -0.881 3.925 10.843 1.00 89.88 117 PHE A CA 1
ATOM 885 C C . PHE A 1 117 ? -0.779 4.967 9.717 1.00 89.88 117 PHE A C 1
ATOM 887 O O . PHE A 1 117 ? -0.364 4.640 8.606 1.00 89.88 117 PHE A O 1
ATOM 894 N N . LEU A 1 118 ? -1.100 6.236 9.997 1.00 90.94 118 LEU A N 1
ATOM 895 C CA . LEU A 1 118 ? -1.126 7.300 8.984 1.00 90.94 118 LEU A CA 1
ATOM 896 C C . LEU A 1 118 ? 0.156 7.454 8.159 1.00 90.94 118 LEU A C 1
ATOM 898 O O . LEU A 1 118 ? 0.035 7.509 6.937 1.00 90.94 118 LEU A O 1
ATOM 902 N N . PRO A 1 119 ? 1.369 7.486 8.747 1.00 95.38 119 PRO A N 1
ATOM 903 C CA . PRO A 1 119 ? 2.588 7.627 7.955 1.00 95.38 119 PRO A CA 1
ATOM 904 C C . PRO A 1 119 ? 2.760 6.493 6.941 1.00 95.38 119 PRO A C 1
ATOM 906 O O . PRO A 1 119 ? 3.236 6.716 5.835 1.00 95.38 119 PRO A O 1
ATOM 9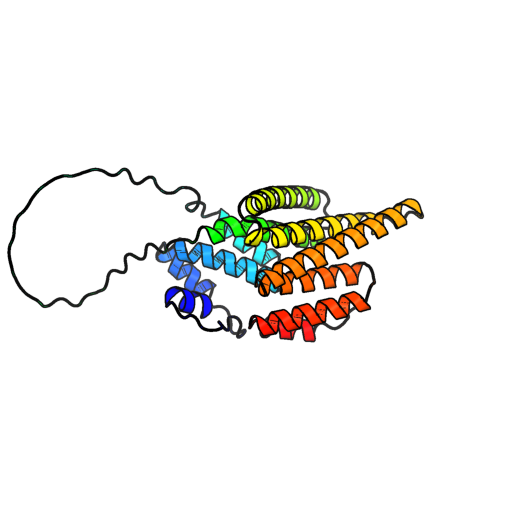09 N N . PHE A 1 120 ? 2.346 5.275 7.287 1.00 95.88 120 PHE A N 1
ATOM 910 C CA . PHE A 1 120 ? 2.421 4.152 6.362 1.00 95.88 120 PHE A CA 1
ATOM 911 C C . PHE A 1 120 ? 1.498 4.352 5.151 1.00 95.88 120 PHE A C 1
ATOM 913 O O . PHE A 1 120 ? 1.951 4.239 4.012 1.00 95.88 120 PHE A O 1
ATOM 920 N N . LEU A 1 121 ? 0.239 4.731 5.389 1.00 93.75 121 LEU A N 1
ATOM 921 C CA . LEU A 1 121 ? -0.728 4.978 4.317 1.00 93.75 121 LEU A CA 1
ATOM 922 C C . LEU A 1 121 ? -0.334 6.184 3.443 1.00 93.75 121 LEU A C 1
ATOM 924 O O . LEU A 1 121 ? -0.415 6.107 2.218 1.00 93.75 121 LEU A O 1
ATOM 928 N N . GLU A 1 122 ? 0.154 7.269 4.055 1.00 93.69 122 GLU A N 1
ATOM 929 C CA . GLU A 1 122 ? 0.702 8.436 3.347 1.00 93.69 122 GLU A CA 1
ATOM 930 C C . GLU A 1 122 ? 1.862 8.055 2.421 1.00 93.69 122 GLU A C 1
ATOM 932 O O . GLU A 1 122 ? 1.913 8.508 1.277 1.00 93.69 122 GLU A O 1
ATOM 937 N N . GLY A 1 123 ? 2.782 7.213 2.903 1.00 96.12 123 GLY A N 1
ATOM 938 C CA . GLY A 1 123 ? 3.903 6.720 2.110 1.00 96.12 123 GLY A CA 1
ATOM 939 C C . GLY A 1 123 ? 3.439 5.914 0.897 1.00 96.12 123 GLY A C 1
ATOM 940 O O . GLY A 1 123 ? 3.889 6.181 -0.216 1.00 96.12 123 GLY A O 1
ATOM 941 N N . LEU A 1 124 ? 2.498 4.984 1.088 1.00 95.38 124 LEU A N 1
ATOM 942 C CA . LEU A 1 124 ? 1.967 4.148 0.008 1.00 95.38 124 LEU A CA 1
ATOM 943 C C . LEU A 1 124 ? 1.230 4.959 -1.066 1.00 95.38 124 LEU A C 1
ATOM 945 O O . LEU A 1 124 ? 1.481 4.765 -2.257 1.00 95.38 124 LEU A O 1
ATOM 949 N N . ILE A 1 125 ? 0.352 5.882 -0.660 1.00 93.69 125 ILE A N 1
ATOM 950 C CA . ILE A 1 125 ? -0.358 6.773 -1.592 1.00 93.69 125 ILE A CA 1
ATOM 951 C C . ILE A 1 125 ? 0.645 7.665 -2.326 1.00 93.69 125 ILE A C 1
ATOM 953 O O . ILE A 1 125 ? 0.568 7.803 -3.545 1.00 93.69 125 ILE A O 1
ATOM 957 N N . GLY A 1 126 ? 1.632 8.216 -1.613 1.00 94.12 126 GLY A N 1
ATOM 958 C CA . GLY A 1 126 ? 2.685 9.031 -2.211 1.00 94.12 126 GLY A CA 1
ATOM 959 C C . GLY A 1 126 ? 3.450 8.297 -3.314 1.00 94.12 126 GLY A C 1
ATOM 960 O O . GLY A 1 126 ? 3.684 8.881 -4.373 1.00 94.12 126 GLY A O 1
ATOM 961 N N . CYS A 1 127 ? 3.797 7.023 -3.101 1.00 94.88 127 CYS A N 1
ATOM 962 C CA . CYS A 1 127 ? 4.455 6.192 -4.113 1.00 94.88 127 CYS A CA 1
ATOM 963 C C . CYS A 1 127 ? 3.597 6.030 -5.378 1.00 94.88 127 CYS A C 1
ATOM 965 O O . CYS A 1 127 ? 4.119 6.136 -6.486 1.00 94.88 127 CYS A O 1
ATOM 967 N N . GLU A 1 128 ? 2.285 5.829 -5.238 1.00 94.06 128 GLU A N 1
ATOM 968 C CA . GLU A 1 128 ? 1.375 5.700 -6.385 1.00 94.06 128 GLU A CA 1
ATOM 969 C C . GLU A 1 128 ? 1.167 7.006 -7.140 1.00 94.06 128 GLU A C 1
ATOM 971 O O . GLU A 1 128 ? 1.279 7.034 -8.368 1.00 94.06 128 GLU A O 1
ATOM 976 N N . LEU A 1 129 ? 0.946 8.106 -6.422 1.00 91.94 129 LEU A N 1
ATOM 977 C CA . LEU A 1 129 ? 0.852 9.424 -7.043 1.00 91.94 129 LEU A CA 1
ATOM 978 C C . LEU A 1 129 ? 2.149 9.765 -7.785 1.00 91.94 129 LEU A C 1
ATOM 980 O O . LEU A 1 129 ? 2.104 10.291 -8.891 1.00 91.94 129 LEU A O 1
ATOM 984 N N . MET A 1 130 ? 3.312 9.412 -7.232 1.00 94.44 130 MET A N 1
ATOM 985 C CA . MET A 1 130 ? 4.599 9.655 -7.888 1.00 94.44 130 MET A CA 1
ATOM 986 C C . MET A 1 130 ? 4.722 8.888 -9.213 1.00 94.44 130 MET A C 1
ATOM 988 O O . MET A 1 130 ? 5.302 9.409 -10.162 1.00 94.44 130 MET A O 1
ATOM 992 N N . ARG A 1 131 ? 4.142 7.685 -9.319 1.00 91.81 131 ARG A N 1
ATOM 993 C CA . ARG A 1 131 ? 4.086 6.937 -10.587 1.00 91.81 131 ARG A CA 1
ATOM 994 C C . ARG A 1 131 ? 3.157 7.599 -11.600 1.00 91.81 131 ARG A C 1
ATOM 996 O O . ARG A 1 131 ? 3.544 7.760 -12.758 1.00 91.81 131 ARG A O 1
ATOM 1003 N N . LEU A 1 132 ? 1.963 8.011 -11.165 1.00 90.06 132 LEU A N 1
ATOM 1004 C CA . LEU A 1 132 ? 0.984 8.685 -12.024 1.00 90.06 132 LEU A CA 1
ATOM 1005 C C . LEU A 1 132 ? 1.502 10.026 -12.560 1.00 90.06 132 LEU A C 1
ATOM 1007 O O . LEU A 1 132 ? 1.321 10.334 -13.735 1.00 90.06 132 LEU A O 1
ATOM 1011 N N . TYR A 1 133 ? 2.196 10.795 -11.721 1.00 92.00 133 TYR A N 1
ATOM 1012 C CA . TYR A 1 133 ? 2.744 12.109 -12.063 1.00 92.00 133 TYR A CA 1
ATOM 1013 C C . TYR A 1 133 ? 4.225 12.067 -12.457 1.00 92.00 133 TYR A C 1
ATOM 1015 O O . TYR A 1 133 ? 4.905 13.086 -12.370 1.00 92.00 133 TYR A O 1
ATOM 1023 N N . SER A 1 134 ? 4.728 10.921 -12.927 1.00 91.00 134 SER A N 1
ATOM 1024 C CA . SER A 1 134 ? 6.145 10.717 -13.286 1.00 91.00 134 SER A CA 1
ATOM 1025 C C . SER A 1 134 ? 6.707 11.741 -14.287 1.00 91.00 134 SER A C 1
ATOM 1027 O O . SER A 1 134 ? 7.911 11.989 -14.298 1.00 91.00 134 SER A O 1
ATOM 1029 N N . LYS A 1 135 ? 5.845 12.378 -15.092 1.00 90.69 135 LYS A N 1
ATOM 1030 C CA . LYS A 1 135 ? 6.217 13.440 -16.043 1.00 90.69 135 LYS A CA 1
ATOM 1031 C C . LYS A 1 135 ? 6.483 14.802 -15.383 1.00 90.69 135 LYS A C 1
ATOM 1033 O O . LYS A 1 135 ? 7.208 15.613 -15.950 1.00 90.69 135 LYS A O 1
ATOM 1038 N N . ASP A 1 136 ? 5.917 15.070 -14.206 1.00 93.31 136 ASP A N 1
ATOM 1039 C CA . ASP A 1 136 ? 6.102 16.332 -13.483 1.00 93.31 136 ASP A CA 1
ATOM 1040 C C . ASP A 1 136 ? 7.217 16.193 -12.435 1.00 93.31 136 ASP A C 1
ATOM 1042 O O . ASP A 1 136 ? 7.035 15.658 -11.335 1.00 93.31 136 ASP A O 1
ATOM 1046 N N . THR A 1 137 ? 8.399 16.712 -12.772 1.00 92.50 137 THR A N 1
ATOM 1047 C CA . THR A 1 137 ? 9.597 16.637 -11.923 1.00 92.50 137 THR A CA 1
ATOM 1048 C C . THR A 1 137 ? 9.440 17.378 -10.593 1.00 92.50 137 THR A C 1
ATOM 1050 O O . THR A 1 137 ? 9.982 16.931 -9.575 1.00 92.50 137 THR A O 1
ATOM 1053 N N . LYS A 1 138 ? 8.681 18.484 -10.557 1.00 95.75 138 LYS A N 1
ATOM 1054 C CA . LYS A 1 138 ? 8.457 19.272 -9.333 1.00 95.75 138 LYS A CA 1
ATOM 1055 C C . LYS A 1 138 ? 7.545 18.512 -8.375 1.00 95.75 138 LYS A C 1
ATOM 1057 O O . LYS A 1 138 ? 7.872 18.393 -7.189 1.00 95.75 138 LYS A O 1
ATOM 1062 N N . VAL A 1 139 ? 6.443 17.963 -8.887 1.00 93.81 139 VAL A N 1
ATOM 1063 C CA . VAL A 1 139 ? 5.509 17.141 -8.103 1.00 93.81 139 VAL A CA 1
ATOM 1064 C C . VAL A 1 139 ? 6.208 15.880 -7.597 1.00 93.81 139 VAL A C 1
ATOM 1066 O O . VAL A 1 139 ? 6.150 15.600 -6.397 1.00 93.81 139 VAL A O 1
ATOM 1069 N N . CYS A 1 140 ? 6.965 15.184 -8.450 1.00 92.44 140 CYS A N 1
ATOM 1070 C CA . CYS A 1 140 ? 7.734 14.001 -8.057 1.00 92.44 140 CYS A CA 1
ATOM 1071 C C . CYS A 1 140 ? 8.745 14.295 -6.944 1.00 92.44 140 CYS A C 1
ATOM 1073 O O . CYS A 1 140 ? 8.833 13.540 -5.975 1.00 92.44 140 CYS A O 1
ATOM 1075 N N . LYS A 1 141 ? 9.477 15.414 -7.024 1.00 94.06 141 LYS A N 1
ATOM 1076 C CA . LYS A 1 141 ? 10.428 15.816 -5.976 1.00 94.06 141 LYS A CA 1
ATOM 1077 C C . LYS A 1 141 ? 9.734 16.015 -4.627 1.00 94.06 141 LYS A C 1
ATOM 1079 O O . LYS A 1 141 ? 10.229 15.528 -3.610 1.00 94.06 141 LYS A O 1
ATOM 1084 N N . LYS A 1 142 ? 8.579 16.689 -4.615 1.00 95.44 142 LYS A N 1
ATOM 1085 C CA . LYS A 1 142 ? 7.779 16.912 -3.400 1.00 95.44 142 LYS A CA 1
ATOM 1086 C C . LYS A 1 142 ? 7.224 15.600 -2.837 1.00 95.44 142 LYS A C 1
ATOM 1088 O O . LYS A 1 142 ? 7.329 15.356 -1.637 1.00 95.44 142 LYS A O 1
ATOM 1093 N N . LEU A 1 143 ? 6.673 14.738 -3.691 1.00 93.94 143 LEU A N 1
ATOM 1094 C CA . LEU A 1 143 ? 6.162 13.426 -3.284 1.00 93.94 143 LEU A CA 1
ATOM 1095 C C . LEU A 1 143 ? 7.276 12.554 -2.698 1.00 93.94 143 LEU A C 1
ATOM 1097 O O . LEU A 1 143 ? 7.102 12.004 -1.615 1.00 93.94 143 LEU A O 1
ATOM 1101 N N . LYS A 1 144 ? 8.455 12.518 -3.327 1.00 94.25 144 LYS A N 1
ATOM 1102 C CA . LYS A 1 144 ? 9.625 11.791 -2.816 1.00 94.25 144 LYS A CA 1
ATOM 1103 C C . LYS A 1 144 ? 10.024 12.244 -1.410 1.00 94.25 144 LYS A C 1
ATOM 1105 O O . LYS A 1 144 ? 10.255 11.402 -0.545 1.00 94.25 144 LYS A O 1
ATOM 1110 N N . GLN A 1 145 ? 10.050 13.553 -1.152 1.00 95.56 145 GLN A N 1
ATOM 1111 C CA . GLN A 1 145 ? 10.322 14.094 0.187 1.00 95.56 145 GLN A CA 1
ATOM 1112 C C . GLN A 1 145 ? 9.263 13.656 1.211 1.00 95.56 145 GLN A C 1
ATOM 1114 O O . GLN A 1 145 ? 9.607 13.251 2.323 1.00 95.56 145 GLN A O 1
ATOM 1119 N N . ASN A 1 146 ? 7.983 13.675 0.830 1.00 93.94 146 ASN A N 1
ATOM 1120 C CA . ASN A 1 146 ? 6.888 13.231 1.695 1.00 93.94 146 ASN A CA 1
ATOM 1121 C C . ASN A 1 146 ? 6.968 11.731 2.016 1.00 93.94 146 ASN A C 1
ATOM 1123 O O . ASN A 1 146 ? 6.770 11.343 3.170 1.00 93.94 146 ASN A O 1
ATOM 1127 N N . ILE A 1 147 ? 7.295 10.893 1.027 1.00 95.44 147 ILE A N 1
ATOM 1128 C CA . ILE A 1 147 ? 7.480 9.448 1.220 1.00 95.44 147 ILE A CA 1
ATOM 1129 C C . ILE A 1 147 ? 8.659 9.200 2.168 1.00 95.44 147 ILE A C 1
ATOM 1131 O O . ILE A 1 147 ? 8.530 8.437 3.121 1.00 95.44 147 ILE A O 1
ATOM 1135 N N . GLN A 1 148 ? 9.786 9.895 1.982 1.00 96.31 148 GLN A N 1
ATOM 1136 C CA . GLN A 1 148 ? 10.947 9.779 2.872 1.00 96.31 148 GLN A CA 1
ATOM 1137 C C . GLN A 1 148 ? 10.629 10.205 4.312 1.00 96.31 148 GLN A C 1
ATOM 1139 O O . GLN A 1 148 ? 11.065 9.555 5.263 1.00 96.31 148 GLN A O 1
ATOM 1144 N N . HIS A 1 149 ? 9.858 11.280 4.498 1.00 96.75 149 HIS A N 1
ATOM 1145 C CA . HIS A 1 149 ? 9.400 11.704 5.826 1.00 96.75 149 HIS A CA 1
ATOM 1146 C C . HIS A 1 149 ? 8.496 10.658 6.483 1.00 96.75 149 HIS A C 1
ATOM 1148 O O . HIS A 1 149 ? 8.647 10.342 7.664 1.00 96.75 149 HIS A O 1
ATOM 1154 N N . SER A 1 150 ? 7.583 10.091 5.701 1.00 96.06 150 SER A N 1
ATOM 1155 C CA . SER A 1 150 ? 6.683 9.024 6.129 1.00 96.06 150 SER A CA 1
ATOM 1156 C C . SER A 1 150 ? 7.459 7.774 6.548 1.00 96.06 150 SER A C 1
ATOM 1158 O O . SER A 1 150 ? 7.256 7.268 7.653 1.00 96.06 150 SER A O 1
ATOM 1160 N N . LEU A 1 151 ? 8.438 7.356 5.740 1.00 97.56 151 LEU A N 1
ATOM 1161 C CA . LEU A 1 151 ? 9.329 6.240 6.047 1.00 97.56 151 LEU A CA 1
ATOM 1162 C C . LEU A 1 151 ? 10.102 6.474 7.350 1.00 97.56 151 LEU A C 1
ATOM 1164 O O . LEU A 1 151 ? 10.110 5.598 8.206 1.00 97.56 151 LEU A O 1
ATOM 1168 N N . LYS A 1 152 ? 10.676 7.665 7.572 1.00 97.81 152 LYS A N 1
ATOM 1169 C CA . LYS A 1 152 ? 11.375 7.988 8.835 1.00 97.81 152 LYS A CA 1
ATOM 1170 C C . LYS A 1 152 ? 10.484 7.786 10.065 1.00 97.81 152 LYS A C 1
ATOM 1172 O O . LYS A 1 152 ? 10.954 7.296 11.093 1.00 97.81 152 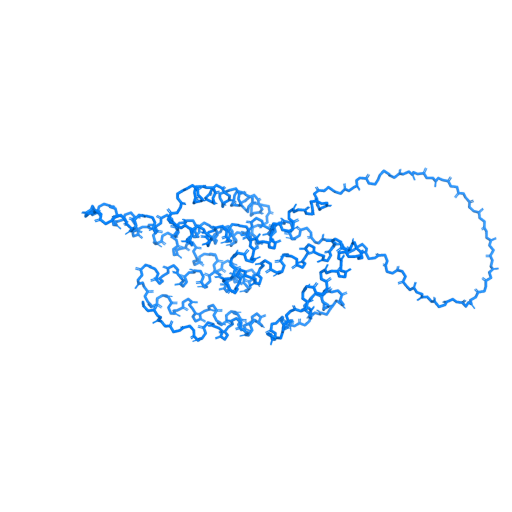LYS A O 1
ATOM 1177 N N . LYS A 1 153 ? 9.199 8.145 9.974 1.00 97.31 153 LYS A N 1
ATOM 1178 C CA . LYS A 1 153 ? 8.231 7.908 11.055 1.00 97.31 153 LYS A CA 1
ATOM 1179 C C . LYS A 1 153 ? 7.945 6.419 11.241 1.00 97.31 153 LYS A C 1
ATOM 1181 O O . LYS A 1 153 ? 7.957 5.959 12.379 1.00 97.31 153 LYS A O 1
ATOM 1186 N N . VAL A 1 154 ? 7.730 5.673 10.155 1.00 97.44 154 VAL A N 1
ATOM 1187 C CA . VAL A 1 154 ? 7.497 4.218 10.213 1.00 97.44 154 VAL A CA 1
ATOM 1188 C C . VAL A 1 154 ? 8.709 3.489 10.797 1.00 97.44 154 VAL A C 1
ATOM 1190 O O . VAL A 1 154 ? 8.530 2.668 11.686 1.00 97.44 154 VAL A O 1
ATOM 1193 N N . VAL A 1 155 ? 9.935 3.859 10.417 1.00 97.94 155 VAL A N 1
ATOM 1194 C CA . VAL A 1 155 ? 11.179 3.322 11.000 1.00 97.94 155 VAL A CA 1
ATOM 1195 C C . VAL A 1 155 ? 11.239 3.578 12.508 1.00 97.94 155 VAL A C 1
ATOM 1197 O O . VAL A 1 155 ? 11.596 2.691 13.280 1.00 97.94 155 VAL A O 1
ATOM 1200 N N . LYS A 1 156 ? 10.867 4.782 12.966 1.00 97.69 156 LYS A N 1
ATOM 1201 C CA . LYS A 1 156 ? 10.810 5.084 14.406 1.00 97.69 156 LYS A CA 1
ATOM 1202 C C . LYS A 1 156 ? 9.802 4.182 15.128 1.00 97.69 156 LYS A C 1
ATOM 1204 O O . LYS A 1 156 ? 10.108 3.694 16.210 1.00 97.69 156 LYS A O 1
ATOM 1209 N N . LEU A 1 157 ? 8.635 3.944 14.529 1.00 96.25 157 LEU A N 1
ATOM 1210 C CA . LEU A 1 157 ? 7.612 3.050 15.078 1.00 96.25 157 LEU A CA 1
ATOM 1211 C C . LEU A 1 157 ? 8.067 1.584 15.075 1.00 96.25 157 LEU A C 1
ATOM 1213 O O . LEU A 1 157 ? 7.854 0.893 16.066 1.00 96.25 157 LEU A O 1
ATOM 1217 N N . ALA A 1 158 ? 8.755 1.135 14.023 1.00 97.19 158 ALA A N 1
ATOM 1218 C CA . ALA A 1 158 ? 9.327 -0.208 13.923 1.00 97.19 158 ALA A CA 1
ATOM 1219 C C . ALA A 1 158 ? 10.394 -0.473 14.985 1.00 97.19 158 ALA A C 1
ATOM 1221 O O . ALA A 1 158 ? 10.426 -1.563 15.541 1.00 97.19 158 ALA A O 1
ATOM 1222 N N . LYS A 1 159 ? 11.201 0.529 15.355 1.00 97.62 159 LYS A N 1
ATOM 1223 C CA . LYS A 1 159 ? 12.136 0.406 16.487 1.00 97.62 159 LYS A CA 1
ATOM 1224 C C . LYS A 1 159 ? 11.424 0.187 17.823 1.00 97.62 159 LYS A C 1
ATOM 1226 O O . LYS A 1 159 ? 11.945 -0.522 18.673 1.00 97.62 159 LYS A O 1
ATOM 1231 N N . SER A 1 160 ? 10.262 0.809 18.020 1.00 96.88 160 SER A N 1
ATOM 1232 C CA . SER A 1 160 ? 9.489 0.676 19.261 1.00 96.88 160 SER A CA 1
ATOM 1233 C C . SER A 1 160 ? 8.615 -0.577 19.295 1.00 96.88 160 SER A C 1
ATOM 1235 O O . SER A 1 160 ? 8.384 -1.120 20.369 1.00 96.88 160 SER A O 1
ATOM 1237 N N . ASN A 1 161 ? 8.099 -1.020 18.147 1.00 96.44 161 ASN A N 1
ATOM 1238 C CA . ASN A 1 161 ? 7.233 -2.189 18.043 1.00 96.44 161 ASN A CA 1
ATOM 1239 C C . ASN A 1 161 ? 7.466 -2.923 16.702 1.00 96.44 161 ASN A C 1
ATOM 1241 O O . ASN A 1 161 ? 6.731 -2.695 15.732 1.00 96.44 161 ASN A O 1
ATOM 1245 N N . PRO A 1 162 ? 8.503 -3.779 16.624 1.00 97.31 162 PRO A N 1
ATOM 1246 C CA . PRO A 1 162 ? 8.897 -4.432 15.379 1.00 97.31 162 PRO A CA 1
ATOM 1247 C C . PRO A 1 162 ? 7.807 -5.326 14.782 1.00 97.31 162 PRO A C 1
ATOM 1249 O O . PRO A 1 162 ? 7.582 -5.258 13.576 1.00 97.31 162 PRO A O 1
ATOM 1252 N N . SER A 1 163 ? 7.088 -6.100 15.603 1.00 94.81 163 SER A N 1
ATOM 1253 C CA . SER A 1 163 ? 6.047 -7.024 15.123 1.00 94.81 163 SER A CA 1
ATOM 1254 C C . SER A 1 163 ? 4.927 -6.301 14.374 1.00 94.81 163 SER A C 1
ATOM 1256 O O . SER A 1 163 ? 4.392 -6.815 13.401 1.00 94.81 163 SER A O 1
ATOM 1258 N N . VAL A 1 164 ? 4.604 -5.062 14.761 1.00 95.25 164 VAL A N 1
ATOM 1259 C CA . VAL A 1 164 ? 3.508 -4.297 14.143 1.00 95.25 164 VAL A CA 1
ATOM 1260 C C . VAL A 1 164 ? 3.949 -3.460 12.935 1.00 95.25 164 VAL A C 1
ATOM 1262 O O . VAL A 1 164 ? 3.117 -3.170 12.069 1.00 95.25 164 VAL A O 1
ATOM 1265 N N . TYR A 1 165 ? 5.213 -3.031 12.854 1.00 96.94 165 TYR A N 1
ATOM 1266 C CA . TYR A 1 165 ? 5.638 -2.028 11.859 1.00 96.94 165 TYR A CA 1
ATOM 1267 C C . TYR A 1 165 ? 6.794 -2.445 10.952 1.00 96.94 165 TYR A C 1
ATOM 1269 O O . TYR A 1 165 ? 7.021 -1.762 9.953 1.00 96.94 165 TYR A O 1
ATOM 1277 N N . LEU A 1 166 ? 7.515 -3.530 11.234 1.00 97.69 166 LEU A N 1
ATOM 1278 C CA . LEU A 1 166 ? 8.685 -3.888 10.433 1.00 97.69 166 LEU A CA 1
ATOM 1279 C C . LEU A 1 166 ? 8.303 -4.280 8.998 1.00 97.69 166 LEU A C 1
ATOM 1281 O O . LEU A 1 166 ? 8.927 -3.816 8.052 1.00 97.69 166 LEU A O 1
ATOM 1285 N N . HIS A 1 167 ? 7.214 -5.023 8.796 1.00 97.94 167 HIS A N 1
ATOM 1286 C CA . HIS A 1 167 ? 6.698 -5.306 7.449 1.00 97.94 167 HIS A CA 1
ATOM 1287 C C . HIS A 1 167 ? 6.208 -4.055 6.715 1.00 97.94 167 HIS A C 1
ATOM 1289 O O . HIS A 1 167 ? 6.371 -3.953 5.502 1.00 97.94 167 HIS A O 1
ATOM 1295 N N . LYS A 1 168 ? 5.639 -3.081 7.438 1.00 97.88 168 LYS A N 1
ATOM 1296 C CA . LYS A 1 168 ? 5.229 -1.786 6.871 1.00 97.88 168 LYS A CA 1
ATOM 1297 C C . LYS A 1 168 ? 6.443 -0.983 6.402 1.00 97.88 168 LYS A C 1
ATOM 1299 O O . LYS A 1 168 ? 6.385 -0.358 5.344 1.00 97.88 168 LYS A O 1
ATOM 1304 N N . GLN A 1 169 ? 7.533 -1.018 7.172 1.00 98.06 169 GLN A N 1
ATOM 1305 C CA . GLN A 1 169 ? 8.817 -0.441 6.782 1.00 98.06 169 GLN A CA 1
ATOM 1306 C C . GLN A 1 169 ? 9.344 -1.118 5.511 1.00 98.06 169 GLN A C 1
ATOM 1308 O O . GLN A 1 169 ? 9.549 -0.420 4.519 1.00 98.06 169 GLN A O 1
ATOM 1313 N N . CYS A 1 170 ? 9.481 -2.450 5.516 1.00 98.12 170 CYS A N 1
ATOM 1314 C CA . CYS A 1 170 ? 9.969 -3.212 4.362 1.00 98.12 170 CYS A CA 1
ATOM 1315 C C . CYS A 1 170 ? 9.142 -2.919 3.102 1.00 98.12 170 CYS A C 1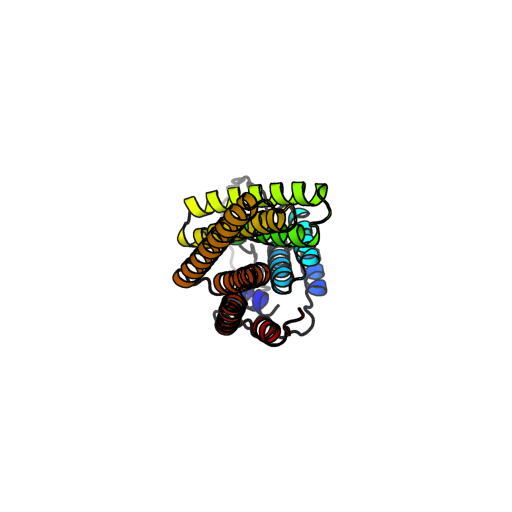
ATOM 1317 O O . CYS A 1 170 ? 9.700 -2.730 2.025 1.00 98.12 170 CYS A O 1
ATOM 1319 N N . LEU A 1 171 ? 7.812 -2.816 3.231 1.00 98.12 171 LEU A N 1
ATOM 1320 C CA . LEU A 1 171 ? 6.945 -2.517 2.094 1.00 98.12 171 LEU A CA 1
ATOM 1321 C C . LEU A 1 171 ? 7.196 -1.113 1.522 1.00 98.12 171 LEU A C 1
ATOM 1323 O O . LEU A 1 171 ? 7.269 -0.957 0.307 1.00 98.12 171 LEU A O 1
ATOM 1327 N N . LEU A 1 172 ? 7.358 -0.088 2.365 1.00 97.69 172 LEU A N 1
ATOM 1328 C CA . LEU A 1 172 ? 7.677 1.265 1.888 1.00 97.69 172 LEU A CA 1
ATOM 1329 C C . LEU A 1 172 ? 9.074 1.357 1.261 1.00 97.69 172 LEU A C 1
ATOM 1331 O O . LEU A 1 172 ? 9.259 2.081 0.282 1.00 97.69 172 LEU A O 1
ATOM 1335 N N . GLU A 1 173 ? 10.050 0.633 1.805 1.00 97.25 173 GLU A N 1
ATOM 1336 C CA . GLU A 1 173 ? 11.393 0.542 1.228 1.00 97.25 173 GLU A CA 1
ATOM 1337 C C . GLU A 1 173 ? 11.354 -0.143 -0.146 1.00 97.25 173 GLU A C 1
ATOM 1339 O O . GLU A 1 173 ? 11.930 0.383 -1.101 1.00 97.25 173 GLU A O 1
ATOM 1344 N N . ALA A 1 174 ? 10.589 -1.233 -0.285 1.00 97.62 174 ALA A N 1
ATOM 1345 C CA . ALA A 1 174 ? 10.369 -1.915 -1.562 1.00 97.62 174 ALA A CA 1
ATOM 1346 C C . ALA A 1 174 ? 9.748 -0.981 -2.614 1.00 97.62 174 ALA A C 1
ATOM 1348 O O . ALA A 1 174 ? 10.169 -0.950 -3.772 1.00 97.62 174 ALA A O 1
ATOM 1349 N N . GLU A 1 175 ? 8.766 -0.172 -2.214 1.00 97.00 175 GLU A N 1
ATOM 1350 C CA . GLU A 1 175 ? 8.105 0.801 -3.086 1.00 97.00 175 GLU A CA 1
ATOM 1351 C C . GLU A 1 175 ? 9.053 1.907 -3.574 1.00 97.00 175 GLU A C 1
ATOM 1353 O O . GLU A 1 175 ? 9.002 2.296 -4.749 1.00 97.00 175 GLU A O 1
ATOM 1358 N N . LEU A 1 176 ? 9.939 2.395 -2.699 1.00 95.19 176 LEU A N 1
ATOM 1359 C CA . LEU A 1 176 ? 10.970 3.372 -3.053 1.00 95.19 176 LEU A CA 1
ATOM 1360 C C . LEU A 1 176 ? 12.010 2.775 -4.006 1.00 95.19 176 LEU A C 1
ATOM 1362 O O . LEU A 1 176 ? 12.282 3.390 -5.039 1.00 95.19 176 LEU A O 1
ATOM 1366 N N . ALA A 1 177 ? 12.526 1.579 -3.708 1.00 94.88 177 ALA A N 1
ATOM 1367 C CA . ALA A 1 177 ? 13.473 0.864 -4.569 1.00 94.88 177 ALA A CA 1
ATOM 1368 C C . ALA A 1 177 ? 12.871 0.585 -5.961 1.00 94.88 177 ALA A C 1
ATOM 1370 O O . ALA A 1 177 ? 13.476 0.846 -7.004 1.00 94.88 177 ALA A O 1
ATOM 1371 N N . SER A 1 178 ? 11.602 0.173 -5.990 1.00 95.12 178 SER A N 1
ATOM 1372 C CA . SER A 1 178 ? 10.841 -0.053 -7.221 1.00 95.12 178 SER A CA 1
ATOM 1373 C C . SER A 1 178 ? 10.606 1.227 -8.038 1.00 95.12 178 SER A C 1
ATOM 1375 O O . SER A 1 178 ? 10.396 1.170 -9.254 1.00 95.12 178 SER A O 1
ATOM 1377 N N . SER A 1 179 ? 10.598 2.389 -7.383 1.00 92.19 179 SER A N 1
ATOM 1378 C CA . SER A 1 179 ? 10.433 3.685 -8.046 1.00 92.19 179 SER A CA 1
ATOM 1379 C C . SER A 1 179 ? 11.751 4.211 -8.612 1.00 92.19 179 SER A C 1
ATOM 1381 O O . SER A 1 179 ? 11.746 4.749 -9.716 1.00 92.19 179 SER A O 1
ATOM 1383 N N . SER A 1 180 ? 12.878 4.011 -7.914 1.00 89.81 180 SER A N 1
ATOM 1384 C CA . SER A 1 180 ? 14.204 4.347 -8.456 1.00 89.81 180 SER A CA 1
ATOM 1385 C C . SER A 1 180 ? 14.535 3.539 -9.705 1.00 89.81 180 SER A C 1
ATOM 1387 O O . SER A 1 180 ? 15.045 4.107 -10.666 1.00 89.81 180 SER A O 1
ATOM 1389 N N . TRP A 1 181 ? 14.169 2.255 -9.729 1.00 89.31 181 TRP A N 1
ATOM 1390 C CA . TRP A 1 181 ? 14.352 1.398 -10.900 1.00 89.31 181 TRP A CA 1
ATOM 1391 C C . TRP A 1 181 ? 13.650 1.951 -12.152 1.00 89.31 181 TRP A C 1
ATOM 1393 O O . TRP A 1 181 ? 14.248 2.054 -13.222 1.00 89.31 181 TRP A O 1
ATOM 1403 N N . SER A 1 182 ? 12.392 2.381 -12.004 1.00 83.44 182 SER A N 1
ATOM 1404 C CA . SER A 1 182 ? 11.585 2.889 -13.123 1.00 83.44 182 SER A CA 1
ATOM 1405 C C . SER A 1 182 ? 12.169 4.157 -13.755 1.00 83.44 182 SER A C 1
ATOM 1407 O O . SER A 1 182 ? 11.993 4.377 -14.954 1.00 83.44 182 SER A O 1
ATOM 1409 N N . SER A 1 183 ? 12.845 4.995 -12.961 1.00 83.69 183 SER A N 1
ATOM 1410 C CA . SER A 1 183 ? 13.509 6.202 -13.461 1.00 83.69 183 SER A CA 1
ATOM 1411 C C . SER A 1 183 ? 14.758 5.876 -14.280 1.00 83.69 183 SER A C 1
ATOM 1413 O O . SER A 1 183 ? 14.975 6.523 -15.299 1.00 83.69 183 SER A O 1
ATOM 1415 N N . SER A 1 184 ? 15.539 4.867 -13.879 1.00 81.38 184 SER A N 1
ATOM 1416 C CA . SER A 1 184 ? 16.739 4.448 -14.619 1.00 81.38 184 SER A CA 1
ATOM 1417 C C . SER A 1 184 ? 16.384 3.767 -15.942 1.00 81.38 184 SER A C 1
ATOM 1419 O O . SER A 1 184 ? 16.956 4.097 -16.972 1.00 81.38 184 SER A O 1
ATOM 1421 N N . SER A 1 185 ? 15.373 2.889 -15.945 1.00 78.19 185 SER A N 1
ATOM 1422 C CA . SER A 1 185 ? 14.988 2.121 -17.141 1.00 78.19 185 SER A CA 1
ATOM 1423 C C . SER A 1 185 ? 14.413 2.969 -18.284 1.00 78.19 185 SER A C 1
ATOM 1425 O O . SER A 1 185 ? 14.375 2.504 -19.418 1.00 78.19 185 SER A O 1
ATOM 1427 N N . SER A 1 186 ? 13.931 4.186 -18.009 1.00 78.50 186 SER A N 1
ATOM 1428 C CA . SER A 1 186 ? 13.336 5.051 -19.042 1.00 78.50 186 SER A CA 1
ATOM 1429 C C . SER A 1 186 ? 14.384 5.847 -19.835 1.00 78.50 186 SER A C 1
ATOM 1431 O O . SER A 1 186 ? 14.056 6.451 -20.855 1.00 78.50 186 SER A O 1
ATOM 1433 N N . SER A 1 187 ? 15.640 5.866 -19.380 1.00 75.69 187 SER A N 1
ATOM 1434 C CA . SER A 1 187 ? 16.741 6.570 -20.036 1.00 75.69 187 SER A CA 1
ATOM 1435 C C . SER A 1 187 ? 17.429 5.625 -21.026 1.00 75.69 187 SER A C 1
ATOM 1437 O O . SER A 1 187 ? 18.408 4.973 -20.697 1.00 75.69 187 SER A O 1
ATOM 1439 N N . SER A 1 188 ? 16.887 5.521 -22.244 1.00 66.00 188 SER A N 1
ATOM 1440 C CA . SER A 1 188 ? 17.321 4.596 -23.312 1.00 66.00 188 SER A CA 1
ATOM 1441 C C . SER A 1 188 ? 18.677 4.951 -23.961 1.00 66.00 188 SER A C 1
ATOM 1443 O O . SER A 1 188 ? 18.847 4.807 -25.174 1.00 66.00 188 SER A O 1
ATOM 1445 N N . ASN A 1 189 ? 19.652 5.431 -23.190 1.00 76.75 189 ASN A N 1
ATOM 1446 C CA . ASN A 1 189 ? 21.028 5.522 -23.667 1.00 76.75 189 ASN A CA 1
ATOM 1447 C C . ASN A 1 189 ? 21.684 4.150 -23.467 1.00 76.75 189 ASN A C 1
ATOM 1449 O O . ASN A 1 189 ? 21.612 3.605 -22.375 1.00 76.75 189 ASN A O 1
ATOM 1453 N N . ASN A 1 190 ? 22.315 3.600 -24.511 1.00 77.31 190 ASN A N 1
ATOM 1454 C CA . ASN A 1 190 ? 22.903 2.244 -24.596 1.00 77.31 190 ASN A CA 1
ATOM 1455 C C . ASN A 1 190 ? 24.078 1.953 -23.618 1.00 77.31 190 ASN A C 1
ATOM 1457 O O . ASN A 1 190 ? 25.039 1.257 -23.957 1.00 77.31 190 ASN A O 1
ATOM 1461 N N . ASN A 1 191 ? 24.050 2.485 -22.399 1.00 81.25 191 ASN A N 1
ATOM 1462 C CA . ASN A 1 191 ? 25.057 2.259 -21.378 1.00 81.25 191 ASN A CA 1
ATOM 1463 C C . ASN A 1 191 ? 24.802 0.934 -20.652 1.00 81.25 191 ASN A C 1
ATOM 1465 O O . ASN A 1 191 ? 24.062 0.881 -19.677 1.00 81.25 191 ASN A O 1
ATOM 1469 N N . ARG A 1 192 ? 25.556 -0.109 -21.023 1.00 82.94 192 ARG A N 1
ATOM 1470 C CA . ARG A 1 192 ? 25.564 -1.425 -20.340 1.00 82.94 192 ARG A CA 1
ATOM 1471 C C . ARG A 1 192 ? 25.708 -1.361 -18.808 1.00 82.94 192 ARG A C 1
ATOM 1473 O O . ARG A 1 192 ? 25.325 -2.296 -18.118 1.00 82.94 192 ARG A O 1
ATOM 1480 N N . ARG A 1 193 ? 26.307 -0.295 -18.257 1.00 83.69 193 ARG A N 1
ATOM 1481 C CA . ARG A 1 193 ? 26.442 -0.099 -16.799 1.00 83.69 193 ARG A CA 1
ATOM 1482 C C . ARG A 1 193 ? 25.119 0.267 -16.120 1.00 83.69 193 ARG A C 1
ATOM 1484 O O . ARG A 1 193 ? 24.917 -0.114 -14.972 1.00 83.69 193 ARG A O 1
ATOM 1491 N N . GLU A 1 194 ? 24.247 1.000 -16.806 1.00 84.56 194 GLU A N 1
ATOM 1492 C CA . GLU A 1 194 ? 22.941 1.404 -16.274 1.00 84.56 194 GLU A CA 1
ATOM 1493 C C . GLU A 1 194 ? 21.991 0.200 -16.199 1.00 84.56 194 GLU A C 1
ATOM 1495 O O . GLU A 1 194 ? 21.249 0.075 -15.225 1.00 84.56 194 GLU A O 1
ATOM 1500 N N . ASP A 1 195 ? 22.110 -0.743 -17.140 1.00 86.19 195 ASP A N 1
ATOM 1501 C CA . ASP A 1 195 ? 21.329 -1.986 -17.160 1.00 86.19 195 ASP A CA 1
ATOM 1502 C C . ASP A 1 195 ? 21.603 -2.875 -15.937 1.00 86.19 195 ASP A C 1
ATOM 1504 O O . ASP A 1 195 ? 20.668 -3.381 -15.316 1.00 86.19 195 ASP A O 1
ATOM 1508 N N . VAL A 1 196 ? 22.877 -3.035 -15.550 1.00 89.38 196 VAL A N 1
ATOM 1509 C CA . VAL A 1 196 ? 23.260 -3.843 -14.375 1.00 89.38 196 VAL A CA 1
ATOM 1510 C C . VAL A 1 196 ? 22.724 -3.211 -13.090 1.00 89.38 196 VAL A C 1
ATOM 1512 O O . VAL A 1 196 ? 22.070 -3.885 -12.300 1.00 89.38 196 VAL A O 1
ATOM 1515 N N . ALA A 1 197 ? 22.906 -1.899 -12.914 1.00 89.38 197 ALA A N 1
ATOM 1516 C CA . ALA A 1 197 ? 22.398 -1.195 -11.737 1.00 89.38 197 ALA A CA 1
ATOM 1517 C C . ALA A 1 197 ? 20.859 -1.217 -11.655 1.00 89.38 197 ALA A C 1
ATOM 1519 O O . ALA A 1 197 ? 20.289 -1.271 -10.564 1.00 89.38 197 ALA A O 1
ATOM 1520 N N . ALA A 1 198 ? 20.169 -1.185 -12.800 1.00 89.19 198 ALA A N 1
ATOM 1521 C CA . ALA A 1 198 ? 18.723 -1.350 -12.850 1.00 89.19 198 ALA A CA 1
ATOM 1522 C C . ALA A 1 198 ? 18.308 -2.782 -12.467 1.00 89.19 198 ALA A C 1
ATOM 1524 O O . ALA A 1 198 ? 17.383 -2.954 -11.674 1.00 89.19 198 ALA A O 1
ATOM 1525 N N . ALA A 1 199 ? 18.993 -3.807 -12.975 1.00 91.25 199 ALA A N 1
ATOM 1526 C CA . ALA A 1 199 ? 18.728 -5.194 -12.597 1.00 91.25 199 ALA A CA 1
ATOM 1527 C C . ALA A 1 199 ? 18.896 -5.415 -11.082 1.00 91.25 199 ALA A C 1
ATOM 1529 O O . ALA A 1 199 ? 18.001 -5.979 -10.447 1.00 91.25 199 ALA A O 1
ATOM 1530 N N . ASP A 1 200 ? 19.968 -4.883 -10.491 1.00 92.50 200 ASP A N 1
ATOM 1531 C CA . ASP A 1 200 ? 20.221 -4.966 -9.049 1.00 92.50 200 ASP A CA 1
ATOM 1532 C C . ASP A 1 200 ? 19.120 -4.259 -8.241 1.00 92.50 200 ASP A C 1
ATOM 1534 O O . ASP A 1 200 ? 18.553 -4.833 -7.311 1.00 92.50 200 ASP A O 1
ATOM 1538 N N . ALA A 1 201 ? 18.719 -3.049 -8.647 1.00 93.12 201 ALA A N 1
ATOM 1539 C CA . ALA A 1 201 ? 17.646 -2.311 -7.977 1.00 93.12 201 ALA A CA 1
ATOM 1540 C C . ALA A 1 201 ? 16.282 -3.028 -8.049 1.00 93.12 201 ALA A C 1
ATOM 1542 O O . ALA A 1 201 ? 15.484 -2.950 -7.109 1.00 93.12 201 ALA A O 1
ATOM 1543 N N . ALA A 1 202 ? 15.995 -3.722 -9.155 1.00 94.62 202 ALA A N 1
ATOM 1544 C CA . ALA A 1 202 ? 14.795 -4.545 -9.285 1.00 94.62 202 ALA A CA 1
ATOM 1545 C C . ALA A 1 202 ? 14.854 -5.779 -8.370 1.00 94.62 202 ALA A C 1
ATOM 1547 O O . ALA A 1 202 ? 13.862 -6.105 -7.712 1.00 94.62 202 ALA A O 1
ATOM 1548 N N . ALA A 1 203 ? 16.012 -6.437 -8.280 1.00 96.06 203 ALA A N 1
ATOM 1549 C CA . ALA A 1 203 ? 16.219 -7.570 -7.383 1.00 96.06 203 ALA A CA 1
ATOM 1550 C C . ALA A 1 203 ? 16.073 -7.165 -5.904 1.00 96.06 203 ALA A C 1
ATOM 1552 O O . ALA A 1 203 ? 15.379 -7.845 -5.141 1.00 96.06 203 ALA A O 1
ATOM 1553 N N . ASP A 1 204 ? 16.637 -6.021 -5.515 1.00 96.69 204 ASP A N 1
ATOM 1554 C CA . ASP A 1 204 ? 16.514 -5.469 -4.163 1.00 96.69 204 ASP A CA 1
ATOM 1555 C C . ASP A 1 204 ? 15.055 -5.175 -3.799 1.00 96.69 204 ASP A C 1
ATOM 1557 O O . ASP A 1 204 ? 14.573 -5.571 -2.732 1.00 96.69 204 ASP A O 1
ATOM 1561 N N . ALA A 1 205 ? 14.312 -4.534 -4.706 1.00 97.00 205 ALA A N 1
ATOM 1562 C CA . ALA A 1 205 ? 12.890 -4.282 -4.507 1.00 97.00 205 ALA A CA 1
ATOM 1563 C C . ALA A 1 205 ? 12.099 -5.594 -4.354 1.00 97.00 205 ALA A C 1
ATOM 1565 O O . ALA A 1 205 ? 11.265 -5.706 -3.454 1.00 97.00 205 ALA A O 1
ATOM 1566 N N . ALA A 1 206 ? 12.374 -6.605 -5.186 1.00 97.62 206 ALA A N 1
ATOM 1567 C CA . ALA A 1 206 ? 11.732 -7.918 -5.102 1.00 97.62 206 ALA A CA 1
ATOM 1568 C C . ALA A 1 206 ? 11.982 -8.609 -3.751 1.00 97.62 206 ALA A C 1
ATOM 1570 O O . ALA A 1 206 ? 11.045 -9.143 -3.147 1.00 97.62 206 ALA A O 1
ATOM 1571 N N . LYS A 1 207 ? 13.221 -8.552 -3.248 1.00 98.12 207 LYS A N 1
ATOM 1572 C CA . LYS A 1 207 ? 13.596 -9.092 -1.936 1.00 98.12 207 LYS A CA 1
ATOM 1573 C C . LYS A 1 207 ? 12.835 -8.398 -0.805 1.00 98.12 207 LYS A C 1
ATOM 1575 O O . LYS A 1 207 ? 12.243 -9.080 0.032 1.00 98.12 207 LYS A O 1
ATOM 1580 N N . LEU A 1 208 ? 12.791 -7.064 -0.816 1.00 98.31 208 LEU A N 1
ATOM 1581 C CA . LEU A 1 208 ? 12.074 -6.275 0.191 1.00 98.31 208 LEU A CA 1
ATOM 1582 C C . LEU A 1 208 ? 10.563 -6.551 0.176 1.00 98.31 208 LEU A C 1
ATOM 1584 O O . LEU A 1 208 ? 9.949 -6.642 1.239 1.00 98.31 208 LEU A O 1
ATOM 1588 N N . TYR A 1 209 ? 9.958 -6.744 -1.004 1.00 98.56 209 TYR A N 1
ATOM 1589 C CA . TYR A 1 209 ? 8.557 -7.164 -1.095 1.00 98.56 209 TYR A CA 1
ATOM 1590 C C . TYR A 1 209 ? 8.328 -8.535 -0.460 1.00 98.56 209 TYR A C 1
ATOM 1592 O O . TYR A 1 209 ? 7.383 -8.682 0.314 1.00 98.56 209 TYR A O 1
ATOM 1600 N N . SER A 1 210 ? 9.171 -9.527 -0.770 1.00 98.31 210 SER A N 1
ATOM 1601 C CA . SER A 1 210 ? 9.049 -10.864 -0.173 1.00 98.31 210 SER A CA 1
ATOM 1602 C C . SER A 1 210 ? 9.142 -10.787 1.348 1.00 98.31 210 SER A C 1
ATOM 1604 O O . SER A 1 210 ? 8.274 -11.308 2.042 1.00 98.31 210 SER A O 1
ATOM 1606 N N . GLU A 1 211 ? 10.133 -10.057 1.865 1.00 98.31 211 GLU A N 1
ATOM 1607 C CA . GLU A 1 211 ? 10.318 -9.870 3.302 1.00 98.31 211 GLU A CA 1
ATOM 1608 C C . GLU A 1 211 ? 9.109 -9.185 3.957 1.00 98.31 211 GLU A C 1
ATOM 1610 O O . GLU A 1 211 ? 8.629 -9.636 4.999 1.00 98.31 211 GLU A O 1
ATOM 1615 N N . ALA A 1 212 ? 8.568 -8.132 3.337 1.00 98.38 212 ALA A N 1
ATOM 1616 C CA . ALA A 1 212 ? 7.371 -7.457 3.827 1.00 98.38 212 ALA A CA 1
ATOM 1617 C C . ALA A 1 212 ? 6.161 -8.403 3.894 1.00 98.38 212 ALA A C 1
ATOM 1619 O O . ALA A 1 212 ? 5.431 -8.406 4.887 1.00 98.38 212 ALA A O 1
ATOM 1620 N N . ILE A 1 213 ? 5.954 -9.215 2.852 1.00 98.44 213 ILE A N 1
ATOM 1621 C CA . ILE A 1 213 ? 4.848 -10.176 2.765 1.00 98.44 213 ILE A CA 1
ATOM 1622 C C . ILE A 1 213 ? 4.993 -11.258 3.837 1.00 98.44 213 ILE A C 1
ATOM 1624 O O . ILE A 1 213 ? 4.025 -11.544 4.544 1.00 98.44 213 ILE A O 1
ATOM 1628 N N . ASP A 1 214 ? 6.179 -11.849 3.973 1.00 98.31 214 ASP A N 1
ATOM 1629 C CA . ASP A 1 214 ? 6.415 -12.947 4.910 1.00 98.31 214 ASP A CA 1
ATOM 1630 C C . ASP A 1 214 ? 6.276 -12.479 6.360 1.00 98.31 214 ASP A C 1
ATOM 1632 O O . ASP A 1 214 ? 5.566 -13.110 7.144 1.00 98.31 214 ASP A O 1
ATOM 1636 N N . ARG A 1 215 ? 6.846 -11.317 6.702 1.00 97.94 215 ARG A N 1
ATOM 1637 C CA . ARG A 1 215 ? 6.670 -10.706 8.027 1.00 97.94 215 ARG A CA 1
ATOM 1638 C C . ARG A 1 215 ? 5.200 -10.407 8.320 1.00 97.94 215 ARG A C 1
ATOM 1640 O O . ARG A 1 215 ? 4.704 -10.800 9.370 1.00 97.94 215 ARG A O 1
ATOM 1647 N N . ALA A 1 216 ? 4.481 -9.782 7.384 1.00 97.25 216 ALA A N 1
ATOM 1648 C CA . ALA A 1 216 ? 3.061 -9.481 7.566 1.00 97.25 216 ALA A CA 1
ATOM 1649 C C . ALA A 1 216 ? 2.229 -10.753 7.800 1.00 97.25 216 ALA A C 1
ATOM 1651 O O . ALA A 1 216 ? 1.350 -10.761 8.658 1.00 97.25 216 ALA A O 1
ATOM 1652 N N . LYS A 1 217 ? 2.514 -11.840 7.071 1.00 97.62 217 LYS A N 1
ATOM 1653 C CA . LYS A 1 217 ? 1.831 -13.129 7.254 1.00 97.62 217 LYS A CA 1
ATOM 1654 C C . LYS A 1 217 ? 2.133 -13.762 8.607 1.00 97.62 217 LYS A C 1
ATOM 1656 O O . LYS A 1 217 ? 1.201 -14.221 9.261 1.00 97.62 217 LYS A O 1
ATOM 1661 N N . ASN A 1 218 ? 3.403 -13.790 9.006 1.00 97.44 218 ASN A N 1
ATOM 1662 C CA . ASN A 1 218 ? 3.834 -14.416 10.257 1.00 97.44 218 ASN A CA 1
ATOM 1663 C C . ASN A 1 218 ? 3.229 -13.721 11.483 1.00 97.44 218 ASN A C 1
ATOM 1665 O O . ASN A 1 218 ? 2.906 -14.380 12.463 1.00 97.44 218 ASN A O 1
ATOM 1669 N N . GLU A 1 219 ? 3.006 -12.412 11.391 1.00 96.62 219 GLU A N 1
ATOM 1670 C CA . GLU A 1 219 ? 2.390 -11.600 12.445 1.00 96.62 219 GLU A CA 1
ATOM 1671 C C . GLU A 1 219 ? 0.850 -11.509 12.323 1.00 96.62 219 GLU A C 1
ATOM 1673 O O . GLU A 1 219 ? 0.194 -10.795 13.078 1.00 96.62 219 GLU A O 1
ATOM 1678 N N . GLY A 1 220 ? 0.240 -12.214 11.360 1.00 94.69 220 GLY A N 1
ATOM 1679 C CA . GLY A 1 220 ? -1.218 -12.280 11.192 1.00 94.69 220 GLY A CA 1
ATOM 1680 C C . GLY A 1 220 ? -1.868 -11.078 10.490 1.00 94.69 220 GLY A C 1
ATOM 1681 O O . GLY A 1 220 ? -3.096 -10.989 10.434 1.00 94.69 220 GLY A O 1
ATOM 1682 N N . PHE A 1 221 ? -1.094 -10.167 9.896 1.00 95.12 221 PHE A N 1
ATOM 1683 C CA . PHE A 1 221 ? -1.597 -9.011 9.142 1.00 95.12 221 PHE A CA 1
ATOM 1684 C C . PHE A 1 221 ? -1.949 -9.371 7.690 1.00 95.12 221 PHE A C 1
ATOM 1686 O O . PHE A 1 221 ? -1.331 -8.893 6.732 1.00 95.12 221 PHE A O 1
ATOM 1693 N N . LEU A 1 222 ? -2.976 -10.206 7.511 1.00 95.31 222 LEU A N 1
ATOM 1694 C CA . LEU A 1 222 ? -3.397 -10.719 6.199 1.00 95.31 222 LEU A CA 1
ATOM 1695 C C . LEU A 1 222 ? -3.681 -9.612 5.174 1.00 95.31 222 LEU A C 1
ATOM 1697 O O . LEU A 1 222 ? -3.296 -9.739 4.012 1.00 95.31 222 LEU A O 1
ATOM 1701 N N . GLN A 1 223 ? -4.310 -8.513 5.595 1.00 94.31 223 GLN A N 1
ATOM 1702 C CA . GLN A 1 223 ? -4.616 -7.379 4.722 1.00 94.31 223 GLN A CA 1
ATOM 1703 C C . GLN A 1 223 ? -3.356 -6.698 4.171 1.00 94.31 223 GLN A C 1
ATOM 1705 O O . GLN A 1 223 ? -3.307 -6.332 2.998 1.00 94.31 223 GLN A O 1
ATOM 1710 N N . GLU A 1 224 ? -2.312 -6.567 4.989 1.00 95.50 224 GLU A N 1
ATOM 1711 C CA . GLU A 1 224 ? -1.052 -5.930 4.593 1.00 95.50 224 GLU A CA 1
ATOM 1712 C C . GLU A 1 224 ? -0.208 -6.878 3.739 1.00 95.50 224 GLU A C 1
ATOM 1714 O O . GLU A 1 224 ? 0.391 -6.439 2.759 1.00 95.50 224 GLU A O 1
ATOM 1719 N N . ALA A 1 225 ? -0.248 -8.184 4.021 1.00 97.88 225 ALA A N 1
ATOM 1720 C CA . ALA A 1 225 ? 0.330 -9.201 3.147 1.00 97.88 225 ALA A CA 1
ATOM 1721 C C . ALA A 1 225 ? -0.355 -9.236 1.766 1.00 97.88 225 ALA A C 1
ATOM 1723 O O . ALA A 1 225 ? 0.320 -9.387 0.745 1.00 97.88 225 ALA A O 1
ATOM 1724 N N . ALA A 1 226 ? -1.685 -9.078 1.716 1.00 96.75 226 ALA A N 1
ATOM 1725 C CA . ALA A 1 226 ? -2.448 -9.027 0.468 1.00 96.75 226 ALA A CA 1
ATOM 1726 C C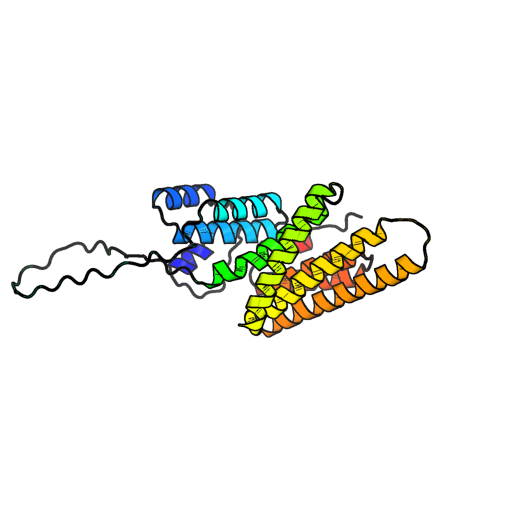 . ALA A 1 226 ? -2.057 -7.806 -0.374 1.00 96.75 226 ALA A C 1
ATOM 1728 O O . ALA A 1 226 ? -1.767 -7.954 -1.563 1.00 96.75 226 ALA A O 1
ATOM 1729 N N . ILE A 1 227 ? -1.980 -6.629 0.264 1.00 95.81 227 ILE A N 1
ATOM 1730 C CA . ILE A 1 227 ? -1.479 -5.400 -0.361 1.00 95.81 227 ILE A CA 1
ATOM 1731 C C . ILE A 1 227 ? -0.055 -5.639 -0.869 1.00 95.81 227 ILE A C 1
ATOM 1733 O O . ILE A 1 227 ? 0.186 -5.466 -2.059 1.00 95.81 227 ILE A O 1
ATOM 1737 N N . GLY A 1 228 ? 0.864 -6.123 -0.026 1.00 97.62 228 GLY A N 1
ATOM 1738 C CA . GLY A 1 228 ? 2.248 -6.414 -0.412 1.00 97.62 228 GLY A CA 1
ATOM 1739 C C . GLY A 1 228 ? 2.357 -7.331 -1.634 1.00 97.62 228 GLY A C 1
ATOM 1740 O O . GLY A 1 228 ? 3.127 -7.039 -2.545 1.00 97.62 228 GLY A O 1
ATOM 1741 N N . CYS A 1 229 ? 1.532 -8.380 -1.719 1.00 98.06 229 CYS A N 1
ATOM 1742 C CA . CYS A 1 229 ? 1.466 -9.243 -2.899 1.00 98.06 229 CYS A CA 1
ATOM 1743 C C . CYS A 1 229 ? 0.986 -8.496 -4.154 1.00 98.06 229 CYS A C 1
ATOM 1745 O O . CYS A 1 229 ? 1.550 -8.691 -5.228 1.00 98.06 229 CYS A O 1
ATOM 1747 N N . GLU A 1 230 ? -0.039 -7.646 -4.057 1.00 97.00 230 GLU A N 1
ATOM 1748 C CA . GLU A 1 230 ? -0.511 -6.846 -5.198 1.00 97.00 230 GLU A CA 1
ATOM 1749 C C . GLU A 1 230 ? 0.583 -5.893 -5.696 1.00 97.00 230 GLU A C 1
ATOM 1751 O O . GLU A 1 230 ? 0.865 -5.844 -6.897 1.00 97.00 230 GLU A O 1
ATOM 1756 N N . ARG A 1 231 ? 1.268 -5.227 -4.760 1.00 97.06 231 ARG A N 1
ATOM 1757 C CA . ARG A 1 231 ? 2.387 -4.320 -5.031 1.00 97.06 231 ARG A CA 1
ATOM 1758 C C . ARG A 1 231 ? 3.576 -5.026 -5.686 1.00 97.06 231 ARG A C 1
ATOM 1760 O O . ARG A 1 231 ? 4.076 -4.568 -6.716 1.00 97.06 231 ARG A O 1
ATOM 1767 N N . ALA A 1 232 ? 3.969 -6.183 -5.155 1.00 97.50 232 ALA A N 1
ATOM 1768 C CA . ALA A 1 232 ? 5.005 -7.033 -5.734 1.00 97.50 232 ALA A CA 1
ATOM 1769 C C . ALA A 1 232 ? 4.633 -7.480 -7.155 1.00 97.50 232 ALA A C 1
ATOM 1771 O O . ALA A 1 232 ? 5.440 -7.376 -8.074 1.00 97.50 232 ALA A O 1
ATOM 1772 N N . SER A 1 233 ? 3.381 -7.902 -7.361 1.00 96.69 233 SER A N 1
ATOM 1773 C CA . SER A 1 233 ? 2.849 -8.265 -8.678 1.00 96.69 233 SER A CA 1
ATOM 1774 C C . SER A 1 233 ? 2.987 -7.114 -9.682 1.00 96.69 233 SER A C 1
ATOM 1776 O O . SER A 1 233 ? 3.439 -7.337 -10.805 1.00 96.69 233 SER A O 1
ATOM 1778 N N . ASP A 1 234 ? 2.625 -5.886 -9.305 1.00 95.44 234 ASP A N 1
ATOM 1779 C CA . ASP A 1 234 ? 2.761 -4.720 -10.186 1.00 95.44 234 ASP A CA 1
ATOM 1780 C C . ASP A 1 234 ? 4.217 -4.329 -10.452 1.00 95.44 234 ASP A C 1
ATOM 1782 O O . ASP A 1 234 ? 4.531 -3.814 -11.528 1.00 95.44 234 ASP A O 1
ATOM 1786 N N . HIS A 1 235 ? 5.123 -4.566 -9.505 1.00 96.12 235 HIS A N 1
ATOM 1787 C CA . HIS A 1 235 ? 6.551 -4.401 -9.746 1.00 96.12 235 HIS A CA 1
ATOM 1788 C C . HIS A 1 235 ? 7.081 -5.430 -10.753 1.00 96.12 235 HIS A C 1
ATOM 1790 O O . HIS A 1 235 ? 7.678 -5.023 -11.747 1.00 96.12 235 HIS A O 1
ATOM 1796 N N . MET A 1 236 ? 6.794 -6.721 -10.557 1.00 96.69 236 MET A N 1
ATOM 1797 C CA . MET A 1 236 ? 7.232 -7.799 -11.458 1.00 96.69 236 MET A CA 1
ATOM 1798 C C . MET A 1 236 ? 6.694 -7.614 -12.879 1.00 96.69 236 MET A C 1
ATOM 1800 O O . MET A 1 236 ? 7.425 -7.789 -13.849 1.00 96.69 236 MET A O 1
ATOM 1804 N N . ARG A 1 237 ? 5.443 -7.146 -13.011 1.00 95.00 237 ARG A N 1
ATOM 1805 C CA . ARG A 1 237 ? 4.860 -6.788 -14.312 1.00 95.00 237 ARG A CA 1
ATOM 1806 C C . ARG A 1 237 ? 5.686 -5.740 -15.046 1.00 95.00 237 ARG A C 1
ATOM 1808 O O . ARG A 1 237 ? 5.884 -5.872 -16.245 1.00 95.00 237 ARG A O 1
ATOM 1815 N N . ARG A 1 238 ? 6.141 -4.701 -14.339 1.00 93.00 238 ARG A N 1
ATOM 1816 C CA . ARG A 1 238 ? 6.946 -3.635 -14.945 1.00 93.00 238 ARG A CA 1
ATOM 1817 C C . ARG A 1 238 ? 8.337 -4.128 -15.331 1.00 93.00 238 ARG A C 1
ATOM 1819 O O . ARG A 1 238 ? 8.810 -3.753 -16.391 1.00 93.00 238 ARG A O 1
ATOM 1826 N N . VAL A 1 239 ? 8.945 -4.987 -14.511 1.00 94.62 239 VAL A N 1
ATOM 1827 C CA . VAL A 1 239 ? 10.234 -5.640 -14.813 1.00 94.62 239 VAL A CA 1
ATOM 1828 C C . VAL A 1 239 ? 10.135 -6.568 -16.034 1.00 94.62 239 VAL A C 1
ATOM 1830 O O . VAL A 1 239 ? 11.138 -6.830 -16.684 1.00 94.62 239 VAL A O 1
ATOM 1833 N N . GLY A 1 240 ? 8.930 -7.037 -16.375 1.00 94.69 240 GLY A N 1
ATOM 1834 C CA . GLY A 1 240 ? 8.688 -7.970 -17.479 1.00 94.69 240 GLY A CA 1
ATOM 1835 C C . GLY A 1 240 ? 8.608 -9.436 -17.041 1.00 94.69 240 GLY A C 1
ATOM 1836 O O . GLY A 1 240 ? 8.382 -10.313 -17.875 1.00 94.69 240 GLY A O 1
ATOM 1837 N N . ASP A 1 241 ? 8.714 -9.723 -15.739 1.00 95.75 241 ASP A N 1
ATOM 1838 C CA . ASP A 1 241 ? 8.555 -11.074 -15.198 1.00 95.75 241 ASP A CA 1
ATOM 1839 C C . ASP A 1 241 ? 7.066 -11.424 -15.037 1.00 95.75 241 ASP A C 1
ATOM 1841 O O . ASP A 1 241 ? 6.419 -11.202 -14.004 1.00 95.75 241 ASP A O 1
ATOM 1845 N N . THR A 1 242 ? 6.498 -11.974 -16.109 1.00 95.38 242 THR A N 1
ATOM 1846 C CA . THR A 1 242 ? 5.082 -12.362 -16.172 1.00 95.38 242 THR A CA 1
ATOM 1847 C C . THR A 1 242 ? 4.735 -13.550 -15.266 1.00 95.38 242 THR A C 1
ATOM 1849 O O . THR A 1 242 ? 3.596 -13.647 -14.789 1.00 95.38 242 THR A O 1
ATOM 1852 N N . VAL A 1 243 ? 5.705 -14.424 -14.971 1.00 95.94 243 VAL A N 1
ATOM 1853 C CA . VAL A 1 243 ? 5.514 -15.609 -14.124 1.00 95.94 243 VAL A CA 1
ATOM 1854 C C . VAL A 1 243 ? 5.355 -15.178 -12.671 1.00 95.94 243 VAL A C 1
ATOM 1856 O O . VAL A 1 243 ? 4.342 -15.505 -12.038 1.00 95.94 243 VAL A O 1
ATOM 1859 N N . LEU A 1 244 ? 6.297 -14.383 -12.155 1.00 96.31 244 LEU A N 1
ATOM 1860 C CA . LEU A 1 244 ? 6.214 -13.852 -10.796 1.00 96.31 244 LEU A CA 1
ATOM 1861 C C . LEU A 1 244 ? 5.046 -12.877 -10.640 1.00 96.31 244 LEU A C 1
ATOM 1863 O O . LEU A 1 244 ? 4.367 -12.916 -9.610 1.00 96.31 244 LEU A O 1
ATOM 1867 N N . HIS A 1 245 ? 4.734 -12.072 -11.663 1.00 95.31 245 HIS A N 1
ATOM 1868 C CA . HIS A 1 245 ? 3.518 -11.255 -11.677 1.00 95.31 245 HIS A CA 1
ATOM 1869 C C . HIS A 1 245 ? 2.262 -12.100 -11.405 1.00 95.31 245 HIS A C 1
ATOM 1871 O O . HIS A 1 245 ? 1.509 -11.824 -10.467 1.00 95.31 245 HIS A O 1
ATOM 1877 N N . SER A 1 246 ? 2.052 -13.161 -12.193 1.00 94.75 246 SER A N 1
ATOM 1878 C CA . SER A 1 246 ? 0.894 -14.054 -12.059 1.00 94.75 246 SER A CA 1
ATOM 1879 C C . SER A 1 246 ? 0.856 -14.744 -10.693 1.00 94.75 246 SER A C 1
ATOM 1881 O O . SER A 1 246 ? -0.202 -14.822 -10.058 1.00 94.75 246 SER A O 1
ATOM 1883 N N . LEU A 1 247 ? 2.013 -15.196 -10.198 1.00 96.38 247 LEU A N 1
ATOM 1884 C CA . LEU A 1 247 ? 2.137 -15.835 -8.890 1.00 96.38 247 LEU A CA 1
ATOM 1885 C C . LEU A 1 247 ? 1.717 -14.897 -7.750 1.00 96.38 247 LEU A C 1
ATOM 1887 O O . LEU A 1 247 ? 0.838 -15.247 -6.958 1.00 96.38 247 LEU A O 1
ATOM 1891 N N . TYR A 1 248 ? 2.308 -13.703 -7.669 1.00 97.62 248 TYR A N 1
ATOM 1892 C CA . TYR A 1 248 ? 1.981 -12.729 -6.626 1.00 97.62 248 TYR A CA 1
ATOM 1893 C C . TYR A 1 248 ? 0.527 -12.272 -6.707 1.00 97.62 248 TYR A C 1
ATOM 1895 O O . TYR A 1 248 ? -0.145 -12.149 -5.683 1.00 97.62 248 TYR A O 1
ATOM 1903 N N . ARG A 1 249 ? -0.008 -12.117 -7.918 1.00 96.12 249 ARG A N 1
ATOM 1904 C CA . ARG A 1 249 ? -1.413 -11.769 -8.127 1.00 96.12 249 ARG A CA 1
ATOM 1905 C C . ARG A 1 249 ? -2.367 -12.842 -7.591 1.00 96.12 249 ARG A C 1
ATOM 1907 O O . ARG A 1 249 ? -3.350 -12.513 -6.923 1.00 96.12 249 ARG A O 1
ATOM 1914 N N . LYS A 1 250 ? -2.078 -14.128 -7.835 1.00 96.31 250 LYS A N 1
ATOM 1915 C CA . LYS A 1 250 ? -2.842 -15.254 -7.265 1.00 96.31 250 LYS A CA 1
ATOM 1916 C C . LYS A 1 250 ? -2.763 -15.264 -5.735 1.00 96.31 250 LYS A C 1
ATOM 1918 O O . LYS A 1 250 ? -3.796 -15.435 -5.087 1.00 96.31 250 LYS A O 1
ATOM 1923 N N . LYS A 1 251 ? -1.575 -15.020 -5.165 1.00 97.50 251 LYS A N 1
ATOM 1924 C CA . LYS A 1 251 ? -1.375 -14.902 -3.708 1.00 97.50 251 LYS A CA 1
ATOM 1925 C C . LYS A 1 251 ? -2.190 -13.750 -3.108 1.00 97.50 251 LYS A C 1
ATOM 1927 O O . LYS A 1 251 ? -2.912 -13.977 -2.142 1.00 97.50 251 LYS A O 1
ATOM 1932 N N . ALA A 1 252 ? -2.153 -12.558 -3.711 1.00 97.25 252 ALA A N 1
ATOM 1933 C CA . ALA A 1 252 ? -2.940 -11.402 -3.272 1.00 97.25 252 ALA A CA 1
ATOM 1934 C C . ALA A 1 252 ? -4.437 -11.733 -3.226 1.00 97.25 252 ALA A C 1
ATOM 1936 O O . ALA A 1 252 ? -5.103 -11.492 -2.223 1.00 97.25 252 ALA A O 1
ATOM 1937 N N . ARG A 1 253 ? -4.961 -12.369 -4.285 1.00 96.12 253 ARG A N 1
ATOM 1938 C CA . ARG A 1 253 ? -6.362 -12.809 -4.339 1.00 96.12 253 ARG A CA 1
ATOM 1939 C C . ARG A 1 253 ? -6.709 -13.782 -3.209 1.00 96.12 253 ARG A C 1
ATOM 1941 O O . ARG A 1 253 ? -7.753 -13.615 -2.586 1.00 96.12 253 ARG A O 1
ATOM 1948 N N . ALA A 1 254 ? -5.871 -14.788 -2.962 1.00 96.62 254 ALA A N 1
ATOM 1949 C CA . ALA A 1 254 ? -6.102 -15.761 -1.895 1.00 96.62 254 ALA A CA 1
ATOM 1950 C C . ALA A 1 254 ? -6.129 -15.091 -0.510 1.00 96.62 254 ALA A C 1
ATOM 1952 O O . ALA A 1 254 ? -7.046 -15.341 0.267 1.00 96.62 254 ALA A O 1
ATOM 1953 N N . LEU A 1 255 ? -5.189 -14.180 -0.242 1.00 96.44 255 LEU A N 1
ATOM 1954 C CA . LEU A 1 255 ? -5.137 -13.428 1.014 1.00 96.44 255 LEU A CA 1
ATOM 1955 C C . LEU A 1 255 ? -6.347 -12.496 1.182 1.00 96.44 255 LEU A C 1
ATOM 1957 O O . LEU A 1 255 ? -6.920 -12.438 2.266 1.00 96.44 255 LEU A O 1
ATOM 1961 N N . TYR A 1 256 ? -6.798 -11.825 0.115 1.00 95.62 256 TYR A N 1
ATOM 1962 C CA . TYR A 1 256 ? -8.027 -11.025 0.163 1.00 95.62 256 TYR A CA 1
ATOM 1963 C C . TYR A 1 256 ? -9.271 -11.874 0.448 1.00 95.62 256 TYR A C 1
ATOM 1965 O O . TYR A 1 256 ? -10.133 -11.431 1.202 1.00 95.62 256 TYR A O 1
ATOM 1973 N N . LEU A 1 257 ? -9.370 -13.089 -0.105 1.00 92.88 257 LEU A N 1
ATOM 1974 C CA . LEU A 1 257 ? -10.460 -14.016 0.227 1.00 92.88 257 LEU A CA 1
ATOM 1975 C C . LEU A 1 257 ? -10.397 -14.455 1.691 1.00 92.88 257 LEU A C 1
ATOM 1977 O O . LEU A 1 257 ? -11.416 -14.413 2.371 1.00 92.88 257 LEU A O 1
ATOM 1981 N N . GLN A 1 258 ? -9.208 -14.814 2.182 1.00 92.94 258 GLN A N 1
ATOM 1982 C CA . GLN A 1 258 ? -9.005 -15.224 3.573 1.00 92.94 258 GLN A CA 1
ATOM 1983 C C . GLN A 1 258 ? -9.346 -14.101 4.562 1.00 92.94 258 GLN A C 1
ATOM 1985 O O . GLN A 1 258 ? -9.919 -14.360 5.614 1.00 92.94 258 GLN A O 1
ATOM 1990 N N . TRP A 1 259 ? -9.034 -12.852 4.213 1.00 92.50 259 TRP A N 1
ATOM 1991 C CA . TRP A 1 259 ? -9.400 -11.679 5.007 1.00 92.50 259 TRP A CA 1
ATOM 1992 C C . TRP A 1 259 ? -10.900 -11.317 4.914 1.00 92.50 259 TRP A C 1
ATOM 1994 O O . TRP A 1 259 ? -11.398 -10.551 5.732 1.00 92.50 259 TRP A O 1
ATOM 2004 N N . GLY A 1 260 ? -11.646 -11.860 3.944 1.00 89.25 260 GLY A N 1
ATOM 2005 C CA . GLY A 1 260 ? -13.068 -11.550 3.735 1.00 89.25 260 GLY A CA 1
ATOM 2006 C C . GLY A 1 260 ? -13.339 -10.372 2.785 1.00 89.25 260 GLY A C 1
ATOM 2007 O O . GLY A 1 260 ? -14.478 -9.933 2.640 1.00 89.25 260 GLY A O 1
ATOM 2008 N N . ALA A 1 261 ? -12.323 -9.874 2.076 1.00 88.31 261 ALA A N 1
ATOM 2009 C CA . ALA A 1 261 ? -12.438 -8.810 1.076 1.00 88.31 261 ALA A CA 1
ATOM 2010 C C . ALA A 1 261 ? -12.815 -9.364 -0.316 1.00 88.31 261 ALA A C 1
ATOM 2012 O O . ALA A 1 261 ? -12.093 -9.182 -1.304 1.00 88.31 261 ALA A O 1
ATOM 2013 N N . ALA A 1 262 ? -13.961 -10.048 -0.406 1.00 88.81 262 ALA A N 1
ATOM 2014 C CA . ALA A 1 262 ? -14.397 -10.768 -1.607 1.00 88.81 262 ALA A CA 1
ATOM 2015 C C . ALA A 1 262 ? -14.492 -9.878 -2.863 1.00 88.81 262 ALA A C 1
ATOM 2017 O O . ALA A 1 262 ? -13.999 -10.265 -3.923 1.00 88.81 262 ALA A O 1
ATOM 2018 N N . ALA A 1 263 ? -15.040 -8.662 -2.748 1.00 86.81 263 ALA A N 1
ATOM 2019 C CA . ALA A 1 263 ? -15.142 -7.719 -3.867 1.00 86.81 263 ALA A CA 1
ATOM 2020 C C . ALA A 1 263 ? -13.765 -7.365 -4.466 1.00 86.81 263 ALA A C 1
ATOM 2022 O O . ALA A 1 263 ? -13.566 -7.407 -5.685 1.00 86.81 263 ALA A O 1
ATOM 2023 N N . LYS A 1 264 ? -12.768 -7.108 -3.610 1.00 90.56 264 LYS A N 1
ATOM 2024 C CA . LYS A 1 264 ? -11.387 -6.842 -4.036 1.00 90.56 264 LYS A CA 1
ATOM 2025 C C . LYS A 1 264 ? -10.754 -8.079 -4.686 1.00 90.56 264 LYS A C 1
ATOM 2027 O O . LYS A 1 264 ? -10.142 -7.963 -5.750 1.00 90.56 264 LYS A O 1
ATOM 2032 N N . ALA A 1 265 ? -10.952 -9.264 -4.108 1.00 93.12 265 ALA A N 1
ATOM 2033 C CA . ALA A 1 265 ? -10.477 -10.524 -4.681 1.00 93.12 265 ALA A CA 1
ATOM 2034 C C . ALA A 1 265 ? -11.088 -10.821 -6.066 1.00 93.12 265 ALA A C 1
ATOM 2036 O O . ALA A 1 265 ? -10.388 -11.295 -6.966 1.00 93.12 265 ALA A O 1
ATOM 2037 N N . MET A 1 266 ? -12.374 -10.515 -6.264 1.00 89.94 266 MET A N 1
ATOM 2038 C CA . MET A 1 266 ? -13.055 -10.648 -7.555 1.00 89.94 266 MET A CA 1
ATOM 2039 C C . MET A 1 266 ? -12.495 -9.675 -8.590 1.00 89.94 266 MET A C 1
ATOM 2041 O O . MET A 1 266 ? -12.192 -10.083 -9.711 1.00 89.94 266 MET A O 1
ATOM 2045 N N . ARG A 1 267 ? -12.230 -8.420 -8.214 1.00 89.38 267 ARG A N 1
ATOM 2046 C CA . ARG A 1 267 ? -11.589 -7.447 -9.114 1.00 89.38 267 ARG A CA 1
ATOM 2047 C C . ARG A 1 267 ? -10.219 -7.917 -9.613 1.00 89.38 267 ARG A C 1
ATOM 2049 O O . ARG A 1 267 ? -9.874 -7.694 -10.774 1.00 89.38 267 ARG A O 1
ATOM 2056 N N . LEU A 1 268 ? -9.444 -8.611 -8.776 1.00 91.50 268 LEU A N 1
ATOM 2057 C CA . LEU A 1 268 ? -8.154 -9.173 -9.188 1.00 91.50 268 LEU A CA 1
ATOM 2058 C C . LEU A 1 268 ? -8.281 -10.299 -10.227 1.00 91.50 268 LEU A C 1
ATOM 2060 O O . LEU A 1 268 ? -7.347 -10.468 -11.015 1.00 91.50 268 LEU A O 1
ATOM 2064 N N . ARG A 1 269 ? -9.413 -11.017 -10.273 1.00 87.88 269 ARG A N 1
ATOM 2065 C CA . ARG A 1 269 ? -9.701 -12.058 -11.278 1.00 87.88 269 ARG A CA 1
ATOM 2066 C C . ARG A 1 269 ? -9.908 -11.470 -12.674 1.00 87.88 269 ARG A C 1
ATOM 2068 O O . ARG A 1 269 ? -9.465 -12.068 -13.644 1.00 87.88 269 ARG A O 1
ATOM 2075 N N . HIS A 1 270 ? -10.586 -10.326 -12.757 1.00 73.81 270 HIS A N 1
ATOM 2076 C CA . HIS A 1 270 ? -11.126 -9.811 -14.017 1.00 73.81 270 HIS A CA 1
ATOM 2077 C C . HIS A 1 270 ? -10.231 -8.835 -14.771 1.00 73.81 270 HIS A C 1
ATOM 2079 O O . HIS A 1 270 ? -10.561 -8.542 -15.909 1.00 73.81 270 HIS A O 1
ATOM 2085 N N . LYS A 1 271 ? -9.134 -8.320 -14.196 1.00 69.19 271 LYS A N 1
ATOM 2086 C CA . LYS A 1 271 ? -8.233 -7.413 -14.934 1.00 69.19 271 LYS A CA 1
ATOM 2087 C C . LYS A 1 271 ? -7.523 -8.239 -16.022 1.00 69.19 271 LYS A C 1
ATOM 2089 O O . LYS A 1 271 ? -6.638 -9.022 -15.657 1.00 69.19 271 LYS A O 1
ATOM 2094 N N . PRO A 1 272 ? -7.905 -8.119 -17.307 1.00 58.56 272 PRO A N 1
ATOM 2095 C CA . PRO A 1 272 ? -7.211 -8.814 -18.376 1.00 58.56 272 PRO A CA 1
ATOM 2096 C C . PRO A 1 272 ? -5.797 -8.241 -18.464 1.00 58.56 272 PRO A C 1
ATOM 2098 O O . PRO A 1 272 ? -5.545 -7.108 -18.039 1.00 58.56 272 PRO A O 1
ATOM 2101 N N . PHE A 1 273 ? -4.870 -9.024 -18.998 1.00 52.50 273 PHE A N 1
ATOM 2102 C CA . PHE A 1 273 ? -3.529 -8.551 -19.311 1.00 52.50 273 PHE A CA 1
ATOM 2103 C C . PHE A 1 273 ? -3.640 -7.602 -20.513 1.00 52.50 273 PHE A C 1
ATOM 2105 O O . PHE A 1 273 ? -3.522 -8.024 -21.655 1.00 52.50 273 PHE A O 1
ATOM 2112 N N . THR A 1 274 ? -3.987 -6.337 -20.282 1.00 52.94 274 THR A N 1
ATOM 2113 C CA . THR A 1 274 ? -3.897 -5.312 -21.325 1.00 52.94 274 THR A CA 1
ATOM 2114 C C . THR A 1 274 ? -2.435 -4.887 -21.385 1.00 52.94 274 THR A C 1
ATOM 2116 O O . THR A 1 274 ? -1.966 -4.186 -20.482 1.00 52.94 274 THR A O 1
ATOM 2119 N N . SER A 1 275 ? -1.726 -5.440 -22.371 1.00 45.88 275 SER A N 1
ATOM 2120 C CA . SER A 1 275 ? -0.359 -5.093 -22.777 1.00 45.88 275 SER A CA 1
ATOM 2121 C C . SER A 1 275 ? -0.258 -3.641 -23.216 1.00 45.88 275 SER A C 1
ATOM 2123 O O . SER A 1 275 ? -1.160 -3.232 -23.983 1.00 45.88 275 SER A O 1
#

InterPro domains:
  IPR053159 Hybrid Signal Transduction Histidine Kinase [PTHR43642] (20-269)

Foldseek 3Di:
DQVLVCVVVVPPDLGQPCPPPDPCLVVVLVVCVVVVPLLVNLVSLLVQLVVCVLVVNLVSNVVSVVVSVVVVPVPDDPPPPPPDDDDDDDDDDDDDDDDDPPPPPPPVPRPVVSVLCVLLSLLSSLLSVLVVVVVDPVSNVVSVVSNVVSLVSLVVVCVVPVLVRVLSNLLSVLSVLLSVLVVLVVPPDPDPVSVVVSVVSLVSSLVSLVVSLVSCVVSPVLLSNLVSLCVSLVSCVVVVNPPSNVVSLVSSLVSCVVSNVPVSSVVSVPPPPPD

Organism: Cyclophora tenuis (NCBI:txid216820)

Sequence (275 aa):
LQFIQNVSEGVRGNMCVLTGEIMEFDVHTREWTQSNNRGVLAYAYVLAALLAYMYNDYQLAQDALNQLKKNPTLSSPSSSSSSSSSSSSSSSTASITSSSSASYSSRVFYPPLLKNFLPFLEGLIGCELMRLYSKDTKVCKKLKQNIQHSLKKVVKLAKSNPSVYLHKQCLLEAELASSSWSSSSSSSNNNRREDVAAADAAADAAKLYSEAIDRAKNEGFLQEAAIGCERASDHMRRVGDTVLHSLYRKKARALYLQWGAAAKAMRLRHKPFTS

Radius of gyration: 23.24 Å; chains: 1; bounding box: 66×38×77 Å

Secondary structure (DSSP, 8-state):
-HHHHHHHTT--S-------S--THHHHHHHHHHTT-HHHHHHHHHHHHHHHHHTT-HHHHHHHHHHHHH-GGGS------------------------------------HHHHHHHHHHHHHHHHHHHHHTTT-HHHHHHHHHHHHHHHHHHHHHHHH-HHHHHHHHHHHHHHHHHHHHHHHHT-----HHHHHHHHHHHHHHHHHHHHHHHHHHHTT-HHHHHHHHHHHHHHHHHHT-HHHHHHHHHHHHHHHHHHT-HHHHHHHHH-----

pLDDT: mean 80.86, std 18.93, range [37.44, 98.56]